Protein AF-A0A4Q5A2J8-F1 (afdb_monomer)

Sequence (188 aa):
MFDGIDPNQLMQSVSEGMDHVSKGLSTLQQALSIAEKVKAMFKKKPVSKDQGGEHGVPAAADGDGADVAGVEPHEHGELAPEERLGQLESLAVQHAQALEEVREATQQLGQAVQMLADAVIRNGQAVIRNGDAVLAVYKAVNTDVEAIAQLGDAVQTDTRALTDHAGRIMALQSAVDRLDDTVRRLEQ

pLDDT: mean 79.13, std 21.13, range [30.94, 98.69]

Secondary structure (DSSP, 8-state):
--TT--HHHHHHHHHHHHHHHHHHHHHHHHHHHHHHHHHHHHT-------------------------------------HHHHHHHHHHHHHHHHHHHHHHHHHHHHHHHHHHHHHHHHHHHHHHHHHHHHHHHHHHHHHHHHHHHHHHHHHHHHHHHHHHHHHHHHHHHHHHHHHHHHHHHHHH--

Radius of gyration: 53.16 Å; Cα contacts (8 Å, |Δi|>4): 16; chains: 1; bounding box: 97×39×173 Å

Structure (mmCIF, N/CA/C/O backbone):
data_AF-A0A4Q5A2J8-F1
#
_entry.id   AF-A0A4Q5A2J8-F1
#
loop_
_atom_site.group_PDB
_atom_site.id
_atom_site.type_symbol
_atom_site.label_atom_id
_atom_site.label_alt_id
_atom_site.label_comp_id
_atom_site.label_asym_id
_atom_site.label_entity_id
_atom_site.label_seq_id
_atom_site.pdbx_PDB_ins_code
_atom_site.Cartn_x
_atom_site.Cartn_y
_atom_site.Cartn_z
_atom_site.occupancy
_atom_site.B_iso_or_equiv
_atom_site.auth_seq_id
_atom_site.auth_comp_id
_atom_site.auth_asym_id
_atom_site.auth_atom_id
_atom_site.pdbx_PDB_model_num
ATOM 1 N N . MET A 1 1 ? 3.240 9.188 13.592 1.00 49.22 1 MET A N 1
ATOM 2 C CA . MET A 1 1 ? 2.553 9.620 14.837 1.00 49.22 1 MET A CA 1
ATOM 3 C C . MET A 1 1 ? 1.759 8.496 15.524 1.00 49.22 1 MET A C 1
ATOM 5 O O . MET A 1 1 ? 1.144 8.774 16.539 1.00 49.22 1 MET A O 1
ATOM 9 N N . PHE A 1 2 ? 1.820 7.240 15.053 1.00 52.06 2 PHE A N 1
ATOM 10 C CA . PHE A 1 2 ? 1.249 6.066 15.742 1.00 52.06 2 PHE A CA 1
ATOM 11 C C . PHE A 1 2 ? 2.272 4.918 15.849 1.00 52.06 2 PHE A C 1
ATOM 13 O O . PHE A 1 2 ? 1.919 3.748 15.758 1.00 52.06 2 PHE A O 1
ATOM 20 N N . ASP A 1 3 ? 3.553 5.254 16.018 1.00 50.00 3 ASP A N 1
ATOM 21 C CA . ASP A 1 3 ? 4.589 4.258 16.293 1.00 50.00 3 ASP A CA 1
ATOM 22 C C . ASP A 1 3 ? 4.534 3.915 17.784 1.00 50.00 3 ASP A C 1
ATOM 24 O O . ASP A 1 3 ? 4.941 4.723 18.618 1.00 50.00 3 ASP A O 1
ATOM 28 N N . GLY A 1 4 ? 3.980 2.749 18.131 1.00 60.50 4 GLY A N 1
ATOM 29 C CA . GLY A 1 4 ? 4.118 2.191 19.482 1.00 60.50 4 GLY A CA 1
ATOM 30 C C . GLY A 1 4 ? 2.890 1.522 20.096 1.00 60.50 4 GLY A C 1
ATOM 31 O O . GLY A 1 4 ? 3.020 0.948 21.172 1.00 60.50 4 GLY A O 1
ATOM 32 N N . ILE A 1 5 ? 1.716 1.551 19.458 1.00 61.59 5 ILE A N 1
ATOM 33 C CA . ILE A 1 5 ? 0.559 0.802 19.973 1.00 61.59 5 ILE A CA 1
ATOM 34 C C . ILE A 1 5 ? 0.614 -0.613 19.399 1.00 61.59 5 ILE A C 1
ATOM 36 O O . ILE A 1 5 ? 0.221 -0.841 18.256 1.00 61.59 5 ILE A O 1
ATOM 40 N N . ASP A 1 6 ? 1.135 -1.551 20.190 1.00 79.19 6 ASP A N 1
ATOM 41 C CA . ASP A 1 6 ? 1.094 -2.978 19.873 1.00 79.19 6 ASP A CA 1
ATOM 42 C C . ASP A 1 6 ? -0.377 -3.450 19.880 1.00 79.19 6 ASP A C 1
ATOM 44 O O . ASP A 1 6 ? -1.048 -3.350 20.916 1.00 79.19 6 ASP A O 1
ATOM 48 N N . PRO A 1 7 ? -0.905 -3.967 18.754 1.00 73.06 7 PRO A N 1
ATOM 49 C CA . PRO A 1 7 ? -2.274 -4.471 18.668 1.00 73.06 7 PRO A CA 1
ATOM 50 C C . PRO A 1 7 ? -2.603 -5.523 19.733 1.00 73.06 7 PRO A C 1
ATOM 52 O O . PRO A 1 7 ? -3.744 -5.598 20.188 1.00 73.06 7 PRO A O 1
ATOM 55 N N . ASN A 1 8 ? -1.612 -6.306 20.166 1.00 75.56 8 ASN A N 1
ATOM 56 C CA . ASN A 1 8 ? -1.798 -7.315 21.204 1.00 75.56 8 ASN A CA 1
ATOM 57 C C . ASN A 1 8 ? -1.983 -6.680 22.585 1.00 75.56 8 ASN A C 1
ATOM 59 O O . ASN A 1 8 ? -2.833 -7.130 23.349 1.00 75.56 8 ASN A O 1
ATOM 63 N N . GLN A 1 9 ? -1.256 -5.600 22.888 1.00 79.31 9 GLN A N 1
ATOM 64 C CA . GLN A 1 9 ? -1.432 -4.859 24.143 1.00 79.31 9 GLN A CA 1
ATOM 65 C C . GLN A 1 9 ? -2.783 -4.143 24.190 1.00 79.31 9 GLN A C 1
ATOM 67 O O . GLN A 1 9 ? -3.427 -4.102 25.237 1.00 79.31 9 GLN A O 1
ATOM 72 N N . LEU A 1 10 ? -3.253 -3.629 23.049 1.00 76.81 10 LEU A N 1
ATOM 73 C CA . LEU A 1 10 ? -4.583 -3.032 22.945 1.00 76.81 10 LEU A CA 1
ATOM 74 C C . LEU A 1 10 ? -5.681 -4.077 23.197 1.00 76.81 10 LEU A C 1
ATOM 76 O O . LEU A 1 10 ? -6.583 -3.843 23.996 1.00 76.81 10 LEU A O 1
ATOM 80 N N . MET A 1 11 ? -5.579 -5.245 22.556 1.00 77.88 11 MET A N 1
ATOM 81 C CA . MET A 1 11 ? -6.507 -6.365 22.755 1.00 77.88 11 MET A CA 1
ATOM 82 C C . MET A 1 11 ? -6.524 -6.839 24.210 1.00 77.88 11 MET A C 1
ATOM 84 O O . MET A 1 11 ? -7.591 -7.092 24.767 1.00 77.88 11 MET A O 1
ATOM 88 N N . GLN A 1 12 ? -5.352 -6.911 24.841 1.00 81.62 12 GLN A N 1
ATOM 89 C CA . GLN A 1 12 ? -5.231 -7.304 26.238 1.00 81.62 12 GLN A CA 1
ATOM 90 C C . GLN A 1 12 ? -5.889 -6.282 27.175 1.00 81.62 12 GLN A C 1
ATOM 92 O O . GLN A 1 12 ? -6.682 -6.663 28.031 1.00 81.62 12 GLN A O 1
ATOM 97 N N . SER A 1 13 ? -5.650 -4.986 26.963 1.00 76.12 13 SER A N 1
ATOM 98 C CA . SER A 1 13 ? -6.264 -3.925 27.768 1.00 76.12 13 SER A CA 1
ATOM 99 C C . SER A 1 13 ? -7.791 -3.883 27.621 1.00 76.12 13 SER A C 1
ATOM 101 O O . SER A 1 13 ? -8.503 -3.699 28.610 1.00 76.12 13 SER A O 1
ATOM 103 N N . VAL A 1 14 ? -8.315 -4.119 26.413 1.00 74.94 14 VAL A N 1
ATOM 104 C CA . VAL A 1 14 ? -9.765 -4.235 26.176 1.00 74.94 14 VAL A CA 1
ATOM 105 C C . VAL A 1 14 ? -10.343 -5.449 26.908 1.00 74.94 14 VAL A C 1
ATOM 107 O O . VAL A 1 14 ? -11.370 -5.320 27.575 1.00 74.94 14 VAL A O 1
ATOM 110 N N . SER A 1 15 ? -9.672 -6.603 26.846 1.00 79.62 15 SER A N 1
ATOM 111 C CA . SER A 1 15 ? -10.098 -7.818 27.552 1.00 79.62 15 SER A CA 1
ATOM 112 C C . SER A 1 15 ? -10.141 -7.613 29.068 1.00 79.62 15 SER A C 1
ATOM 114 O O . SER A 1 15 ? -11.136 -7.946 29.710 1.00 79.62 15 SER A O 1
ATOM 116 N N . GLU A 1 16 ? -9.095 -7.020 29.644 1.00 80.19 16 GLU A N 1
ATOM 117 C CA . GLU A 1 16 ? -9.026 -6.718 31.078 1.00 80.19 16 GLU A CA 1
ATOM 118 C C . GLU A 1 16 ? -10.139 -5.740 31.491 1.00 80.19 16 GLU A C 1
ATOM 120 O O . GLU A 1 16 ? -10.821 -5.948 32.498 1.00 80.19 16 GLU A O 1
ATOM 125 N N . GLY A 1 17 ? -10.399 -4.712 30.676 1.00 75.44 17 GLY A N 1
ATOM 126 C CA . GLY A 1 17 ? -11.507 -3.780 30.883 1.00 75.44 17 GLY A CA 1
ATOM 127 C C . GLY A 1 17 ? -12.878 -4.465 30.895 1.00 75.44 17 GLY A C 1
ATOM 128 O O . GLY A 1 17 ? -13.695 -4.192 31.779 1.00 75.44 17 GLY A O 1
ATOM 129 N N . MET A 1 18 ? -13.128 -5.396 29.970 1.00 77.62 18 MET A N 1
ATOM 130 C CA . MET A 1 18 ? -14.381 -6.162 29.926 1.00 77.62 18 MET A CA 1
ATOM 131 C C . MET A 1 18 ? -14.570 -7.058 31.152 1.00 77.62 18 MET A C 1
ATOM 133 O O . MET A 1 18 ? -15.678 -7.138 31.688 1.00 77.62 18 MET A O 1
ATOM 137 N N . ASP A 1 19 ? -13.501 -7.681 31.644 1.00 79.12 19 ASP A N 1
ATOM 138 C CA . ASP A 1 19 ? -13.553 -8.503 32.854 1.00 79.12 19 ASP A CA 1
ATOM 139 C C . ASP A 1 19 ? -13.928 -7.679 34.090 1.00 79.12 19 ASP A C 1
ATOM 141 O O . ASP A 1 19 ? -14.704 -8.129 34.941 1.00 79.12 19 ASP A O 1
ATOM 145 N N . HIS A 1 20 ? -13.420 -6.450 34.194 1.00 77.25 20 HIS A N 1
ATOM 146 C CA . HIS A 1 20 ? -13.796 -5.527 35.264 1.00 77.25 20 HIS A CA 1
ATOM 147 C C . HIS A 1 20 ? -15.267 -5.106 35.177 1.00 77.25 20 HIS A C 1
ATOM 149 O O . HIS A 1 20 ? -15.956 -5.099 36.201 1.00 77.25 20 HIS A O 1
ATOM 155 N N . VAL A 1 21 ? -15.773 -4.829 33.972 1.00 74.69 21 VAL A N 1
ATOM 156 C CA . VAL A 1 21 ? -17.193 -4.513 33.750 1.00 74.69 21 VAL A CA 1
ATOM 157 C C . VAL A 1 21 ? -18.087 -5.698 34.125 1.00 74.69 21 VAL A C 1
ATOM 159 O O . VAL A 1 21 ? -19.072 -5.517 34.838 1.00 74.69 21 VAL A O 1
ATOM 162 N N . SER A 1 22 ? -17.723 -6.920 33.729 1.00 75.62 22 SER A N 1
ATOM 163 C CA . SER A 1 22 ? -18.450 -8.150 34.078 1.00 75.62 22 SER A CA 1
ATOM 164 C C . SER A 1 22 ? -18.535 -8.363 35.596 1.00 75.62 22 SER A C 1
ATOM 166 O O . SER A 1 22 ? -19.618 -8.590 36.145 1.00 75.62 22 SER A O 1
ATOM 168 N N . LYS A 1 23 ? -17.412 -8.199 36.308 1.00 82.00 23 LYS A N 1
ATOM 169 C CA . LYS A 1 23 ? -17.365 -8.286 37.778 1.00 82.00 23 LYS A CA 1
ATOM 170 C C . LYS A 1 23 ? -18.227 -7.208 38.441 1.00 82.00 23 LYS A C 1
ATOM 172 O O . LYS A 1 23 ? -18.965 -7.506 39.385 1.00 82.00 23 LYS A O 1
ATOM 177 N N . GLY A 1 24 ? -18.175 -5.976 37.932 1.00 76.38 24 GLY A N 1
ATOM 178 C CA . GLY A 1 24 ? -19.026 -4.873 38.384 1.00 76.38 24 GLY A CA 1
ATOM 179 C C . GLY A 1 24 ? -20.512 -5.191 38.219 1.00 76.38 24 GLY A C 1
ATOM 180 O O . GLY A 1 24 ? -21.284 -5.066 39.169 1.00 76.38 24 GLY A O 1
ATOM 181 N N . LEU A 1 25 ? -20.897 -5.714 37.053 1.00 77.00 25 LEU A N 1
ATOM 182 C CA . LEU A 1 25 ? -22.269 -6.117 36.753 1.00 77.00 25 LEU A CA 1
ATOM 183 C C . LEU A 1 25 ? -22.763 -7.228 37.692 1.00 77.00 25 LEU A C 1
ATOM 185 O O . LEU A 1 25 ? -23.864 -7.136 38.229 1.00 77.00 25 LEU A O 1
ATOM 189 N N 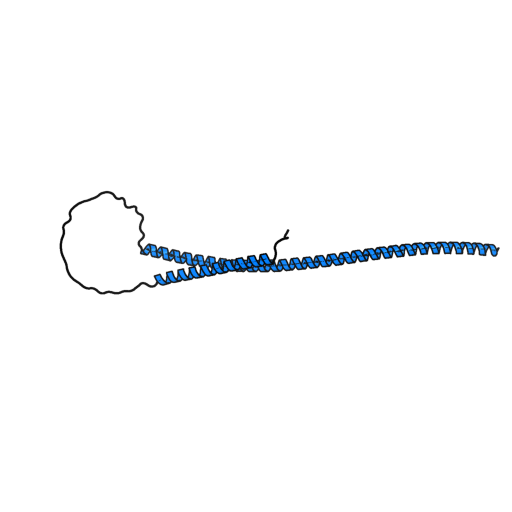. SER A 1 26 ? -21.933 -8.242 37.948 1.00 77.81 26 SER A N 1
ATOM 190 C CA . SER A 1 26 ? -22.249 -9.321 38.893 1.00 77.81 26 SER A CA 1
ATOM 191 C C . SER A 1 26 ? -22.450 -8.800 40.320 1.00 77.81 26 SER A C 1
ATOM 193 O O . SER A 1 26 ? -23.299 -9.312 41.052 1.00 77.81 26 SER A O 1
ATOM 195 N N . THR A 1 27 ? -21.678 -7.792 40.726 1.00 78.69 27 THR A N 1
ATOM 196 C CA . THR A 1 27 ? -21.773 -7.183 42.063 1.00 78.69 27 THR A CA 1
ATOM 197 C C . THR A 1 27 ? -23.071 -6.387 42.203 1.00 78.69 27 THR A C 1
ATOM 199 O O . THR A 1 27 ? -23.785 -6.538 43.194 1.00 78.69 27 THR A O 1
ATOM 202 N N . LEU A 1 28 ? -23.434 -5.611 41.177 1.00 71.75 28 LEU A N 1
ATOM 203 C CA . LEU A 1 28 ? -24.719 -4.906 41.107 1.00 71.75 28 LEU A CA 1
ATOM 204 C C . LEU A 1 28 ? -25.900 -5.882 41.172 1.00 71.75 28 LEU A C 1
ATOM 206 O O . LEU A 1 28 ? -26.866 -5.647 41.893 1.00 71.75 28 LEU A O 1
ATOM 210 N N . GLN A 1 29 ? -25.795 -7.023 40.491 1.00 77.81 29 GLN A N 1
ATOM 211 C CA . GLN A 1 29 ? -26.835 -8.050 40.477 1.00 77.81 29 GLN 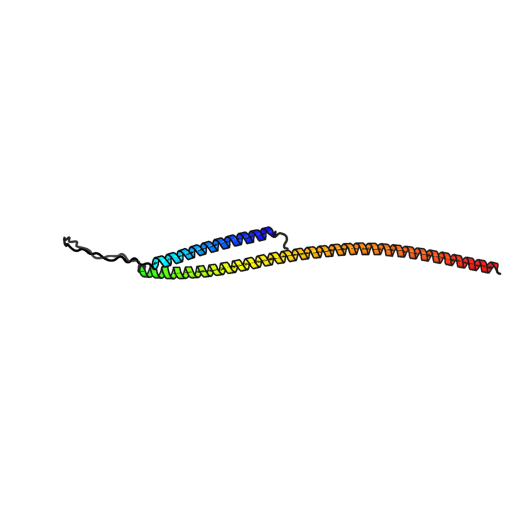A CA 1
ATOM 212 C C . GLN A 1 29 ? -27.024 -8.713 41.855 1.00 77.81 29 GLN A C 1
ATOM 214 O O . GLN A 1 29 ? -28.153 -8.981 42.271 1.00 77.81 29 GLN A O 1
ATOM 219 N N . GLN A 1 30 ? -25.936 -8.923 42.607 1.00 79.25 30 GLN A N 1
ATOM 220 C CA . GLN A 1 30 ? -26.014 -9.359 44.005 1.00 79.25 30 GLN A CA 1
ATOM 221 C C . GLN A 1 30 ? -26.661 -8.300 44.904 1.00 79.25 30 GLN A C 1
ATOM 223 O O . GLN A 1 30 ? -27.521 -8.645 45.716 1.00 79.25 30 GLN A O 1
ATOM 228 N N . ALA A 1 31 ? -26.291 -7.026 44.750 1.00 70.75 31 ALA A N 1
ATOM 229 C CA . ALA A 1 31 ? -26.872 -5.928 45.522 1.00 70.75 31 ALA A CA 1
ATOM 230 C C . ALA A 1 31 ? -28.389 -5.813 45.291 1.00 70.75 31 ALA A C 1
ATOM 232 O O . ALA A 1 31 ? -29.149 -5.680 46.252 1.00 70.75 31 ALA A O 1
ATOM 233 N N . LEU A 1 32 ? -28.839 -5.966 44.042 1.00 72.81 32 LEU A N 1
ATOM 234 C CA . LEU A 1 32 ? -30.258 -5.974 43.685 1.00 72.81 32 LEU A CA 1
ATOM 235 C C . LEU A 1 32 ? -31.001 -7.145 44.348 1.00 72.81 32 LEU A C 1
ATOM 237 O O . LEU A 1 32 ? -32.049 -6.957 44.960 1.00 72.81 32 LEU A O 1
ATOM 241 N N . SER A 1 33 ? -30.415 -8.347 44.316 1.00 77.12 33 SER A N 1
ATOM 242 C CA . SER A 1 33 ? -30.990 -9.531 44.971 1.00 77.12 33 SER A CA 1
ATOM 243 C C . SER A 1 33 ? -31.123 -9.356 46.489 1.00 77.12 33 SER A C 1
ATOM 245 O O . SER A 1 33 ? -32.106 -9.800 47.090 1.00 77.12 33 SER A O 1
ATOM 247 N N . ILE A 1 34 ? -30.155 -8.693 47.128 1.00 76.88 34 ILE A N 1
ATOM 248 C CA . ILE A 1 34 ? -30.226 -8.356 48.554 1.00 76.88 34 ILE A CA 1
ATOM 249 C C . ILE A 1 34 ? -31.355 -7.349 48.799 1.00 76.88 34 ILE A C 1
ATOM 251 O O . ILE A 1 34 ? -32.169 -7.576 49.694 1.00 76.88 34 ILE A O 1
ATOM 255 N N . ALA A 1 35 ? -31.459 -6.292 47.990 1.00 68.12 35 ALA A N 1
ATOM 256 C CA . ALA A 1 35 ? -32.526 -5.296 48.103 1.00 68.12 35 ALA A CA 1
ATOM 257 C C . ALA A 1 35 ? -33.926 -5.927 47.960 1.00 68.12 35 ALA A C 1
ATOM 259 O O . ALA A 1 35 ? -34.827 -5.638 48.751 1.00 68.12 35 ALA A O 1
ATOM 260 N N . GLU A 1 36 ? -34.104 -6.861 47.024 1.00 76.19 36 GLU A N 1
ATOM 261 C CA . GLU A 1 36 ? -35.354 -7.611 46.857 1.00 76.19 36 GLU A CA 1
ATOM 262 C C . GLU A 1 36 ? -35.666 -8.527 48.046 1.00 76.19 36 GLU A C 1
ATOM 264 O O . GLU A 1 36 ? -36.813 -8.586 48.498 1.00 76.19 36 GLU A O 1
ATOM 269 N N . LYS A 1 37 ? -34.662 -9.219 48.601 1.00 78.19 37 LYS A N 1
ATOM 270 C CA . LYS A 1 37 ? -34.833 -10.049 49.807 1.00 78.19 37 LYS A CA 1
ATOM 271 C C . LYS A 1 37 ? -35.222 -9.216 51.021 1.00 78.19 37 LYS A C 1
ATOM 273 O O . LYS A 1 37 ? -36.106 -9.624 51.770 1.00 78.19 37 LYS A O 1
ATOM 278 N N . VAL A 1 38 ? -34.595 -8.057 51.203 1.00 73.62 38 VAL A N 1
ATOM 279 C CA . VAL A 1 38 ? -34.938 -7.099 52.261 1.00 73.62 38 VAL A CA 1
ATOM 280 C C . VAL A 1 38 ? -36.398 -6.668 52.102 1.00 73.62 38 VAL A C 1
ATOM 282 O O . VAL A 1 38 ? -37.192 -6.854 53.022 1.00 73.62 38 VAL A O 1
ATOM 285 N N . LYS A 1 39 ? -36.802 -6.244 50.900 1.00 72.75 39 LYS A N 1
ATOM 286 C CA . LYS A 1 39 ? -38.198 -5.908 50.569 1.00 72.75 39 LYS A CA 1
ATOM 287 C C . LYS A 1 39 ? -39.178 -7.060 50.847 1.00 72.75 39 LYS A C 1
ATOM 289 O O . LYS A 1 39 ? -40.291 -6.830 51.317 1.00 72.75 39 LYS A O 1
ATOM 294 N N . ALA A 1 40 ? -38.785 -8.306 50.581 1.00 74.00 40 ALA A N 1
ATOM 295 C CA . ALA A 1 40 ? -39.615 -9.485 50.829 1.00 74.00 40 ALA A CA 1
ATOM 296 C C . ALA A 1 40 ? -39.746 -9.840 52.322 1.00 74.00 40 ALA A C 1
ATOM 298 O O . ALA A 1 40 ? -40.819 -10.273 52.749 1.00 74.00 40 ALA A O 1
ATOM 299 N N . MET A 1 41 ? -38.694 -9.644 53.124 1.00 66.88 41 MET A N 1
ATOM 300 C CA . MET A 1 41 ? -38.725 -9.889 54.572 1.00 66.88 41 MET A CA 1
ATOM 301 C C . MET A 1 41 ? -39.673 -8.930 55.296 1.00 66.88 41 MET A C 1
ATOM 303 O O . MET A 1 41 ? -40.413 -9.360 56.177 1.00 66.88 41 MET A O 1
ATOM 307 N N . PHE A 1 42 ? -39.744 -7.669 54.869 1.00 61.00 42 PHE A N 1
ATOM 308 C CA . PHE A 1 42 ? -40.640 -6.680 55.477 1.00 61.00 42 PHE A CA 1
ATOM 309 C C . PHE A 1 42 ? -42.115 -6.826 55.071 1.00 61.00 42 PHE A C 1
ATOM 311 O O . PHE A 1 42 ? -42.998 -6.378 55.798 1.00 61.00 42 PHE A O 1
ATOM 318 N N . LYS A 1 43 ? -42.425 -7.550 53.985 1.00 64.38 43 LYS A N 1
ATOM 319 C CA . LYS A 1 43 ? -43.811 -7.928 53.643 1.00 64.38 43 LYS A CA 1
ATOM 320 C C . LYS A 1 43 ? -44.393 -9.039 54.529 1.00 64.38 43 LYS A C 1
ATOM 322 O O . LYS A 1 43 ? -45.598 -9.283 54.477 1.00 64.38 43 LYS A O 1
ATOM 327 N N . LYS A 1 44 ? -43.579 -9.729 55.336 1.00 52.25 44 LYS A N 1
ATOM 328 C CA . LYS A 1 44 ? -43.994 -10.873 56.164 1.00 52.25 44 LYS A CA 1
ATOM 329 C C . LYS A 1 44 ? -44.106 -10.455 57.641 1.00 52.25 44 LYS A C 1
ATOM 331 O O . LYS A 1 44 ? -43.183 -10.638 58.423 1.00 52.25 44 LYS A O 1
ATOM 336 N N . LYS A 1 45 ? -45.249 -9.885 58.041 1.00 42.56 45 LYS A N 1
ATOM 337 C CA . LYS A 1 45 ? -45.569 -9.587 59.456 1.00 42.56 45 LYS A CA 1
ATOM 338 C C . LYS A 1 45 ? -45.746 -10.907 60.246 1.00 42.56 45 LYS A C 1
ATOM 340 O O . LYS A 1 45 ? -46.445 -11.787 59.737 1.00 42.56 45 LYS A O 1
ATOM 345 N N . PRO A 1 46 ? -45.184 -11.088 61.460 1.00 45.38 46 PRO A N 1
ATOM 346 C CA . PRO A 1 46 ? -45.500 -12.244 62.294 1.00 45.38 46 PRO A CA 1
ATOM 347 C C . PRO A 1 46 ? -46.883 -12.055 62.930 1.00 45.38 46 PRO A C 1
ATOM 349 O O . PRO A 1 46 ? -47.134 -11.083 63.638 1.00 45.38 46 PRO A O 1
ATOM 352 N N . VAL A 1 47 ? -47.794 -12.992 62.670 1.00 45.19 47 VAL A N 1
ATOM 353 C CA . VAL A 1 47 ? -49.021 -13.166 63.454 1.00 45.19 47 VAL A CA 1
ATOM 354 C C . VAL A 1 47 ? -48.700 -14.173 64.553 1.00 45.19 47 VAL A C 1
ATOM 356 O O . VAL A 1 47 ? -48.512 -15.352 64.263 1.00 45.19 47 VAL A O 1
ATOM 359 N N . SER A 1 48 ? -48.664 -13.734 65.807 1.00 43.09 48 SER A N 1
ATOM 360 C CA . SER A 1 48 ? -48.770 -14.626 66.965 1.00 43.09 48 SER A CA 1
ATOM 361 C C . SER A 1 48 ? -49.853 -14.099 67.900 1.00 43.09 48 SER A C 1
ATOM 363 O O . SER A 1 48 ? -49.778 -12.978 68.397 1.00 43.09 48 SER A O 1
ATOM 365 N N . LYS A 1 49 ? -50.890 -14.923 68.053 1.00 39.09 49 LYS A N 1
ATOM 366 C CA . LYS A 1 49 ? -52.121 -14.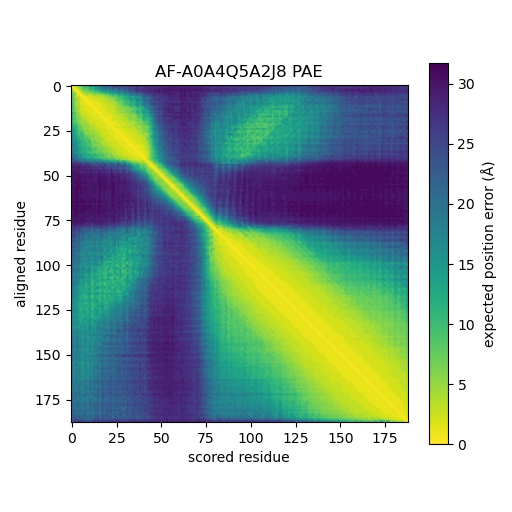719 68.814 1.00 39.09 49 LYS A CA 1
ATOM 367 C C . LYS A 1 49 ? -51.938 -15.315 70.222 1.00 39.09 49 LYS A C 1
ATOM 369 O O . LYS A 1 49 ? -51.582 -16.482 70.315 1.00 39.09 49 LYS A O 1
ATOM 374 N N . ASP A 1 50 ? -52.196 -14.496 71.240 1.00 41.84 50 ASP A N 1
ATOM 375 C CA . ASP A 1 50 ? -53.079 -14.742 72.398 1.00 41.84 50 ASP A CA 1
ATOM 376 C C . ASP A 1 50 ? -52.860 -15.959 73.333 1.00 41.84 50 ASP A C 1
ATOM 378 O O . ASP A 1 50 ? -52.983 -17.106 72.907 1.00 41.84 50 ASP A O 1
ATOM 382 N N . GLN A 1 51 ? -52.669 -15.689 74.637 1.00 35.34 51 GLN A N 1
ATOM 383 C CA . GLN A 1 51 ? -53.300 -16.423 75.753 1.00 35.34 51 GLN A CA 1
ATOM 384 C C . GLN A 1 51 ? -53.103 -15.690 77.097 1.00 35.34 51 GLN A C 1
ATOM 386 O O . GLN A 1 51 ? -51.982 -15.360 77.479 1.00 35.34 51 GLN A O 1
ATOM 391 N N . GLY A 1 52 ? -54.217 -15.428 77.791 1.00 34.91 52 GLY A N 1
ATOM 392 C CA . GLY A 1 52 ? -54.288 -14.731 79.078 1.00 34.91 52 GLY A CA 1
ATOM 393 C C . GLY A 1 52 ? -54.182 -15.620 80.325 1.00 34.91 52 GLY A C 1
ATOM 394 O O . GLY A 1 52 ? -54.114 -16.843 80.241 1.00 34.91 52 GLY A O 1
ATOM 395 N N . GLY A 1 53 ? -54.213 -14.970 81.492 1.00 31.16 53 GLY A N 1
ATOM 396 C CA . GLY A 1 53 ? -54.329 -15.593 82.813 1.00 31.16 53 GLY A CA 1
ATOM 397 C C . GLY A 1 53 ? -54.271 -14.547 83.933 1.00 31.16 53 GLY A C 1
ATOM 398 O O . GLY A 1 53 ? -53.338 -13.754 83.991 1.00 31.16 53 GLY A O 1
ATOM 399 N N . GLU A 1 54 ? -55.306 -14.525 84.770 1.00 35.09 54 GLU A N 1
ATOM 400 C CA . GLU A 1 54 ? -55.631 -13.525 85.797 1.00 35.09 54 GLU A CA 1
ATOM 401 C C . GLU A 1 54 ? -54.870 -13.658 87.140 1.00 35.09 54 GLU A C 1
ATOM 403 O O . GLU A 1 54 ? -54.319 -14.707 87.463 1.00 35.09 54 GLU A O 1
ATOM 408 N N . HIS A 1 55 ? -55.026 -12.593 87.948 1.00 34.44 55 HIS A N 1
ATOM 409 C CA . HIS A 1 55 ? -55.097 -12.493 89.423 1.00 34.44 55 HIS A CA 1
ATOM 410 C C . HIS A 1 55 ? -53.887 -12.037 90.269 1.00 34.44 55 HIS A C 1
ATOM 412 O O . HIS A 1 55 ? -52.881 -12.724 90.390 1.00 34.44 55 HIS A O 1
ATOM 418 N N . GLY A 1 56 ? -54.125 -10.946 91.029 1.00 30.94 56 GLY A N 1
ATOM 419 C CA . GLY A 1 56 ? -53.651 -10.769 92.416 1.00 30.94 56 GLY A CA 1
ATOM 420 C C . GLY A 1 56 ? -52.968 -9.431 92.756 1.00 30.94 56 GLY A C 1
ATOM 421 O O . GLY A 1 56 ? -51.771 -9.291 92.556 1.00 30.94 56 GLY A O 1
ATOM 422 N N . VAL A 1 57 ? -53.703 -8.470 93.333 1.00 39.03 57 VAL A N 1
ATOM 423 C CA . VAL A 1 57 ? -53.196 -7.258 94.046 1.00 39.03 57 VAL A CA 1
ATOM 424 C C . VAL A 1 57 ? -53.013 -7.570 95.555 1.00 39.03 57 VAL A C 1
ATOM 426 O O . VAL A 1 57 ? -53.507 -8.624 95.966 1.00 39.03 57 VAL A O 1
ATOM 429 N N . PRO A 1 58 ? -52.540 -6.667 96.459 1.00 62.03 58 PRO A N 1
ATOM 430 C CA . PRO A 1 58 ? -51.635 -5.492 96.376 1.00 62.03 58 PRO A CA 1
ATOM 431 C C . PRO A 1 58 ? -50.563 -5.456 97.516 1.00 62.03 58 PRO A C 1
ATOM 433 O O . PRO A 1 58 ? -50.679 -6.187 98.495 1.00 62.03 58 PRO A O 1
ATOM 436 N N . ALA A 1 59 ? -49.584 -4.534 97.485 1.00 33.12 59 ALA A N 1
ATOM 437 C CA . ALA A 1 59 ? -48.949 -3.992 98.706 1.00 33.12 59 ALA A CA 1
ATOM 438 C C . ALA A 1 59 ? -48.223 -2.655 98.448 1.00 33.12 59 ALA A C 1
ATOM 440 O O . ALA A 1 59 ? -47.615 -2.458 97.402 1.00 33.12 59 ALA A O 1
ATOM 441 N N . ALA A 1 60 ? -48.343 -1.753 99.421 1.00 36.62 60 ALA A N 1
ATOM 442 C CA . ALA A 1 60 ? -48.022 -0.328 99.402 1.00 36.62 60 ALA A CA 1
ATOM 443 C C . ALA A 1 60 ? -46.524 0.022 99.490 1.00 36.62 60 ALA A C 1
ATOM 445 O O . ALA A 1 60 ? -45.745 -0.765 100.021 1.00 36.62 60 ALA A O 1
ATOM 446 N N . ALA A 1 61 ? -46.169 1.252 99.097 1.00 36.50 61 ALA A N 1
ATOM 447 C CA . ALA A 1 61 ? -45.215 2.094 99.828 1.00 36.50 61 ALA A CA 1
ATOM 448 C C . ALA A 1 61 ? -45.274 3.552 99.336 1.00 36.50 61 ALA A C 1
ATOM 450 O O . ALA A 1 61 ? -45.165 3.823 98.142 1.00 36.50 61 ALA A O 1
ATOM 451 N N . ASP A 1 62 ? -45.454 4.450 100.302 1.00 38.56 62 ASP A N 1
ATOM 452 C CA . ASP A 1 62 ? -45.333 5.904 100.233 1.00 38.56 62 ASP A CA 1
ATOM 453 C C . ASP A 1 62 ? -43.988 6.385 99.663 1.00 38.56 62 ASP A C 1
ATOM 455 O O . ASP A 1 62 ? -42.957 5.731 99.828 1.00 38.56 62 ASP A O 1
ATOM 459 N N . GLY A 1 63 ? -43.984 7.580 99.067 1.00 37.31 63 GLY A N 1
ATOM 460 C CA . GLY A 1 63 ? -42.762 8.227 98.592 1.00 37.31 63 GLY A CA 1
ATOM 461 C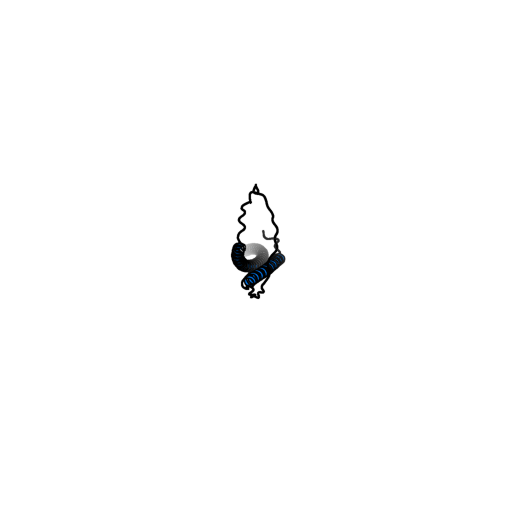 C . GLY A 1 63 ? -42.993 9.644 98.084 1.00 37.31 63 GLY A C 1
ATOM 462 O O . GLY A 1 63 ? -43.123 9.869 96.888 1.00 37.31 63 GLY A O 1
ATOM 463 N N . ASP A 1 64 ? -43.072 10.556 99.042 1.00 36.84 64 ASP A N 1
ATOM 464 C CA . ASP A 1 64 ? -43.155 12.012 98.960 1.00 36.84 64 ASP A CA 1
ATOM 465 C C . ASP A 1 64 ? -41.984 12.680 98.199 1.00 36.84 64 ASP A C 1
ATOM 467 O O . ASP A 1 64 ? -40.852 12.199 98.238 1.00 36.84 64 ASP A O 1
ATOM 471 N N . GLY A 1 65 ? -42.255 13.849 97.605 1.00 37.69 65 GLY A N 1
ATOM 472 C CA . GLY A 1 65 ? -41.267 14.921 97.445 1.00 37.69 65 GLY A CA 1
ATOM 473 C C . GLY A 1 65 ? -40.482 15.031 96.130 1.00 37.69 65 GLY A C 1
ATOM 474 O O . GLY A 1 65 ? -39.474 14.363 95.931 1.00 37.69 65 GLY A O 1
ATOM 475 N N . ALA A 1 66 ? -40.857 16.039 95.337 1.00 38.56 66 ALA A N 1
ATOM 476 C CA . ALA A 1 66 ? -40.010 17.181 94.952 1.00 38.56 66 ALA A CA 1
ATOM 477 C C . ALA A 1 66 ? -40.062 17.541 93.459 1.00 38.56 66 ALA A C 1
ATOM 479 O O . ALA A 1 66 ? -39.605 16.830 92.567 1.00 38.56 66 ALA A O 1
ATOM 480 N N . ASP A 1 67 ? -40.603 18.734 93.266 1.00 40.47 67 ASP A N 1
ATOM 481 C CA . ASP A 1 67 ? -40.735 19.507 92.049 1.00 40.47 67 ASP A CA 1
ATOM 482 C C . ASP A 1 67 ? -39.395 20.131 91.596 1.00 40.47 67 ASP A C 1
ATOM 484 O O . ASP A 1 67 ? -38.626 20.637 92.411 1.00 40.47 67 ASP A O 1
ATOM 488 N N . VAL A 1 68 ? -39.209 20.126 90.266 1.00 47.53 68 VAL A N 1
ATOM 489 C CA . VAL A 1 68 ? -38.450 21.033 89.369 1.00 47.53 68 VAL A CA 1
ATOM 490 C C . VAL A 1 68 ? -37.009 21.464 89.696 1.00 47.53 68 VAL A C 1
ATOM 492 O O . VAL A 1 68 ? -36.757 22.232 90.617 1.00 47.53 68 VAL A O 1
ATOM 495 N N . ALA A 1 69 ? -36.088 21.198 88.756 1.00 40.62 69 ALA A N 1
ATOM 496 C CA . ALA A 1 69 ? -35.672 22.219 87.775 1.00 40.62 69 ALA A CA 1
ATOM 497 C C . ALA A 1 69 ? -34.571 21.723 86.810 1.00 40.62 69 ALA A C 1
ATOM 499 O O . ALA A 1 69 ? -33.498 21.306 87.231 1.00 40.62 69 ALA A O 1
ATOM 500 N N . GLY A 1 70 ? -34.815 21.908 85.507 1.00 46.81 70 GLY A N 1
ATOM 501 C CA . GLY A 1 70 ? -33.774 22.335 84.565 1.00 46.81 70 GLY A CA 1
ATOM 502 C C . GLY A 1 70 ? -32.913 21.259 83.906 1.00 46.81 70 GLY A C 1
ATOM 503 O O . GLY A 1 70 ? -31.704 21.240 84.103 1.00 46.81 70 GLY A O 1
ATOM 504 N N . VAL A 1 71 ? -33.500 20.457 83.018 1.00 40.34 71 VAL A N 1
ATOM 505 C CA . VAL A 1 71 ? -32.756 19.922 81.868 1.00 40.34 71 VAL A CA 1
ATOM 506 C C . VAL A 1 71 ? -33.573 20.268 80.635 1.00 40.34 71 VAL A C 1
ATOM 508 O O . VAL A 1 71 ? -34.654 19.719 80.439 1.00 40.34 71 VAL A O 1
ATOM 511 N N . GLU A 1 72 ? -33.097 21.237 79.854 1.00 52.69 72 GLU A N 1
ATOM 512 C CA . GLU A 1 72 ? -33.640 21.498 78.524 1.00 52.69 72 GLU A CA 1
ATOM 513 C C . GLU A 1 72 ? -33.516 20.214 77.693 1.00 52.69 72 GLU A C 1
ATOM 515 O O . GLU A 1 72 ? -32.399 19.718 77.505 1.00 52.69 72 GLU A O 1
ATOM 520 N N . PRO A 1 73 ? -34.623 19.631 77.207 1.00 43.66 73 PRO A N 1
ATOM 521 C CA . PRO A 1 73 ? -34.526 18.536 76.272 1.00 43.66 73 PRO A CA 1
ATOM 522 C C . PRO A 1 73 ? -34.195 19.140 74.910 1.00 43.66 73 PRO A C 1
ATOM 524 O O . PRO A 1 73 ? -34.958 19.926 74.352 1.00 43.66 73 PRO A O 1
ATOM 527 N N . HIS A 1 74 ? -33.037 18.765 74.375 1.00 40.47 74 HIS A N 1
ATOM 528 C CA . HIS A 1 74 ? -32.748 18.915 72.959 1.00 40.47 74 HIS A CA 1
ATOM 529 C C . HIS A 1 74 ? -33.891 18.265 72.165 1.00 40.47 74 HIS A C 1
ATOM 531 O O . HIS A 1 74 ? -33.982 17.040 72.096 1.00 40.47 74 HIS A O 1
ATOM 537 N N . GLU A 1 75 ? -34.767 19.084 71.579 1.00 42.66 75 GLU A N 1
ATOM 538 C CA . GLU A 1 75 ? -35.761 18.668 70.590 1.00 42.66 75 GLU A CA 1
ATOM 539 C C . GLU A 1 75 ? -35.044 18.238 69.302 1.00 42.66 75 GLU A C 1
ATOM 541 O O . GLU A 1 75 ? -35.033 18.923 68.281 1.00 42.66 75 GLU A O 1
ATOM 546 N N . HIS A 1 76 ? -34.422 17.066 69.335 1.00 45.78 76 HIS A N 1
ATOM 547 C CA . HIS A 1 76 ? -34.305 16.250 68.144 1.00 45.78 76 HIS A CA 1
ATOM 548 C C . HIS A 1 76 ? -35.548 15.374 68.118 1.00 45.78 76 HIS A C 1
ATOM 550 O O . HIS A 1 76 ? -35.626 14.388 68.841 1.00 45.78 76 HIS A O 1
ATOM 556 N N . GLY A 1 77 ? -36.539 15.787 67.323 1.00 47.41 77 GLY A N 1
ATOM 557 C CA . GLY A 1 77 ? -37.745 15.010 67.061 1.00 47.41 77 GLY A CA 1
ATOM 558 C C . GLY A 1 77 ? -37.369 13.608 66.592 1.00 47.41 77 GLY A C 1
ATOM 559 O O . GLY A 1 77 ? -37.000 13.394 65.437 1.00 47.41 77 GLY A O 1
ATOM 560 N N . GLU A 1 78 ? -37.417 12.662 67.520 1.00 48.78 78 GLU A N 1
ATOM 561 C CA . GLU A 1 78 ? -37.193 11.250 67.284 1.00 48.78 78 GLU A CA 1
ATOM 562 C C . GLU A 1 78 ? -38.435 10.736 66.548 1.00 48.78 78 GLU A C 1
ATOM 564 O O . GLU A 1 78 ? -39.458 10.428 67.156 1.00 48.78 78 GLU A O 1
ATOM 569 N N . LEU A 1 79 ? -38.382 10.763 65.209 1.00 59.22 79 LEU A N 1
ATOM 570 C CA . LEU A 1 79 ? -39.430 10.223 64.337 1.00 59.22 79 LEU A CA 1
ATOM 571 C C . LEU A 1 79 ? -39.858 8.850 64.856 1.00 59.22 79 LEU A C 1
ATOM 573 O O . LEU A 1 79 ? -39.001 8.003 65.150 1.00 59.22 79 LEU A O 1
ATOM 577 N N . ALA A 1 80 ? -41.171 8.624 64.937 1.00 72.00 80 ALA A N 1
ATOM 578 C CA . ALA A 1 80 ? -41.703 7.362 65.419 1.00 72.00 80 ALA A CA 1
ATOM 579 C C . ALA A 1 80 ? -41.077 6.203 64.610 1.00 72.00 80 ALA A C 1
ATOM 581 O O . ALA A 1 80 ? -40.873 6.338 63.397 1.00 72.00 80 ALA A O 1
ATOM 582 N N . PRO A 1 81 ? -40.761 5.053 65.234 1.00 71.81 81 PRO A N 1
ATOM 583 C CA . PRO A 1 81 ? -40.088 3.938 64.562 1.00 71.81 81 PRO A CA 1
ATOM 584 C C . PRO A 1 81 ? -40.747 3.510 63.240 1.00 71.81 81 PRO A C 1
ATOM 586 O O . PRO A 1 81 ? -40.058 3.076 62.318 1.00 71.81 81 PRO A O 1
ATOM 589 N N . GLU A 1 82 ? -42.067 3.678 63.127 1.00 71.81 82 GLU A N 1
ATOM 590 C CA . GLU A 1 82 ? -42.841 3.381 61.918 1.00 71.81 82 GLU A CA 1
ATOM 591 C C . GLU A 1 82 ? -42.592 4.375 60.767 1.00 71.81 82 GLU A C 1
ATOM 593 O O . GLU A 1 82 ? -42.487 3.963 59.612 1.00 71.81 82 GLU A O 1
ATOM 598 N N . GLU A 1 83 ? -42.404 5.664 61.058 1.00 79.44 83 GLU A N 1
ATOM 599 C CA . GLU A 1 83 ? -42.086 6.687 60.050 1.00 79.44 83 GLU A CA 1
ATOM 600 C C . GLU A 1 83 ? -40.657 6.523 59.524 1.00 79.44 83 GLU A C 1
ATOM 602 O O . GLU A 1 83 ? -40.408 6.639 58.322 1.00 79.44 83 GLU A O 1
ATOM 607 N N . ARG A 1 84 ? -39.717 6.158 60.407 1.00 78.44 84 ARG A N 1
ATOM 608 C CA . ARG A 1 84 ? -38.341 5.808 60.021 1.00 78.44 84 ARG A CA 1
ATOM 609 C C . ARG A 1 84 ? -38.300 4.590 59.101 1.00 78.44 84 ARG A C 1
ATOM 611 O O . ARG A 1 84 ? -37.527 4.578 58.144 1.00 78.44 84 ARG A O 1
ATOM 618 N N . LEU A 1 85 ? -39.126 3.579 59.375 1.00 78.56 85 LEU A N 1
ATOM 619 C CA . LEU A 1 85 ? -39.255 2.389 58.530 1.00 78.56 85 LEU A CA 1
ATOM 620 C C . LEU A 1 85 ? -39.811 2.734 57.143 1.00 78.56 85 LEU A C 1
ATOM 622 O O . LEU A 1 85 ? -39.249 2.285 56.146 1.00 78.56 85 LEU A O 1
ATOM 626 N N . GLY A 1 86 ? -40.843 3.579 57.062 1.00 84.25 86 GLY A N 1
ATOM 627 C CA . GLY A 1 86 ? -41.393 4.039 55.781 1.00 84.25 86 GLY A CA 1
ATOM 628 C C . GLY A 1 86 ? -40.387 4.838 54.941 1.00 84.25 86 GLY A C 1
ATOM 629 O O . GLY A 1 86 ? -40.279 4.629 53.731 1.00 84.25 86 GLY A O 1
ATOM 630 N N . GLN A 1 87 ? -39.589 5.704 55.574 1.00 87.00 87 GLN A N 1
ATOM 631 C CA . GLN A 1 87 ? -38.513 6.444 54.900 1.00 87.00 87 GLN A CA 1
ATOM 632 C C . GLN A 1 87 ? -37.403 5.515 54.388 1.00 87.00 87 GLN A C 1
ATOM 634 O O . GLN A 1 87 ? -36.950 5.667 53.253 1.00 87.00 87 GLN A O 1
ATOM 639 N N . LEU A 1 88 ? -36.996 4.526 55.191 1.00 84.38 88 LEU A N 1
ATOM 640 C CA . LEU A 1 88 ? -36.024 3.501 54.797 1.00 84.38 88 LEU A CA 1
ATOM 641 C C . LEU A 1 88 ? -36.517 2.664 53.610 1.00 84.38 88 LEU A C 1
ATOM 643 O O . LEU A 1 88 ? -35.730 2.364 52.713 1.00 84.38 88 LEU A O 1
ATOM 647 N N . GLU A 1 89 ? -37.803 2.314 53.569 1.00 85.62 89 GLU A N 1
ATOM 648 C CA . GLU A 1 89 ? -38.391 1.570 52.452 1.00 85.62 89 GLU A CA 1
ATOM 649 C C . GLU A 1 89 ? -38.410 2.401 51.163 1.00 85.62 89 GLU A C 1
ATOM 651 O O . GLU A 1 89 ? -37.967 1.923 50.116 1.00 85.62 89 GLU A O 1
ATOM 656 N N . SER A 1 90 ? -38.849 3.660 51.240 1.00 88.56 90 SER A N 1
ATOM 657 C CA . SER A 1 90 ? -38.829 4.579 50.096 1.00 88.56 90 SER A CA 1
ATOM 658 C C . SER A 1 90 ? -37.411 4.768 49.553 1.00 88.56 90 SER A C 1
ATOM 660 O O . SER A 1 90 ? -37.195 4.696 48.342 1.00 88.56 90 SER A O 1
ATOM 662 N N . LEU A 1 91 ? -36.434 4.960 50.442 1.00 91.69 91 LEU A N 1
ATOM 663 C CA . LEU A 1 91 ? -35.033 5.125 50.065 1.00 91.69 91 LEU A CA 1
ATOM 664 C C . LEU A 1 91 ? -34.466 3.852 49.419 1.00 91.69 91 LEU A C 1
ATOM 666 O O . LEU A 1 91 ? -33.771 3.927 48.408 1.00 91.69 91 LEU A O 1
ATOM 670 N N . ALA A 1 92 ? -34.797 2.673 49.950 1.00 86.19 92 ALA A N 1
ATOM 671 C CA . ALA A 1 92 ? -34.368 1.398 49.379 1.00 86.19 92 ALA A CA 1
ATOM 672 C C . ALA A 1 92 ? -34.943 1.166 47.972 1.00 86.19 92 ALA A C 1
ATOM 674 O O . ALA A 1 92 ? -34.235 0.671 47.095 1.00 86.19 92 ALA A O 1
ATOM 675 N N . VAL A 1 93 ? -36.203 1.546 47.732 1.00 90.81 93 VAL A N 1
ATOM 676 C CA . VAL A 1 93 ? -36.824 1.464 46.401 1.00 90.81 93 VAL A CA 1
ATOM 677 C C . VAL A 1 93 ? -36.158 2.429 45.421 1.00 90.81 93 VAL A C 1
ATOM 679 O O . VAL A 1 93 ? -35.840 2.016 44.306 1.00 90.81 93 VAL A O 1
ATOM 682 N N . GLN A 1 94 ? -35.886 3.668 45.838 1.00 92.44 94 GLN A N 1
ATOM 683 C CA . GLN A 1 94 ? -35.166 4.645 45.013 1.00 92.44 94 GLN A CA 1
ATOM 684 C C . GLN A 1 94 ? -33.758 4.161 44.653 1.00 92.44 94 GLN A C 1
ATOM 686 O O . GLN A 1 94 ? -33.360 4.221 43.493 1.00 92.44 94 GLN A O 1
ATOM 691 N N . HIS A 1 95 ? -33.014 3.619 45.621 1.00 90.12 95 HIS A N 1
ATOM 692 C CA . HIS A 1 95 ? -31.687 3.060 45.363 1.00 90.12 95 HIS A CA 1
ATOM 693 C C . HIS A 1 95 ? -31.737 1.848 44.427 1.00 90.12 95 HIS A C 1
ATOM 695 O O . HIS A 1 95 ? -30.878 1.724 43.560 1.00 90.12 95 HIS A O 1
ATOM 701 N N . ALA A 1 96 ? -32.733 0.966 44.555 1.00 88.81 96 ALA A N 1
ATOM 702 C CA . ALA A 1 96 ? -32.882 -0.176 43.654 1.00 88.81 96 ALA A CA 1
ATOM 703 C C . ALA A 1 96 ? -33.149 0.259 42.203 1.00 88.81 96 ALA A C 1
ATOM 705 O O . ALA A 1 96 ? -32.584 -0.323 41.281 1.00 88.81 96 ALA A O 1
ATOM 706 N N . GLN A 1 97 ? -33.963 1.299 42.002 1.00 90.56 97 GLN A N 1
ATOM 707 C CA . GLN A 1 97 ? -34.212 1.875 40.677 1.00 90.56 97 GLN A CA 1
ATOM 708 C C . GLN A 1 97 ? -32.944 2.503 40.091 1.00 90.56 97 GLN A C 1
ATOM 710 O O . GLN A 1 97 ? -32.564 2.172 38.972 1.00 90.56 97 GLN A O 1
ATOM 715 N N . ALA A 1 98 ? -32.234 3.318 40.878 1.00 91.06 98 ALA A N 1
ATOM 716 C CA . ALA A 1 98 ? -30.973 3.922 40.453 1.00 91.06 98 ALA A CA 1
ATOM 717 C C . ALA A 1 98 ? -29.906 2.868 40.098 1.00 91.06 98 ALA A C 1
ATOM 719 O O . ALA A 1 98 ? -29.140 3.050 39.154 1.00 91.06 98 ALA A O 1
ATOM 720 N N . LEU A 1 99 ? -29.855 1.746 40.826 1.00 91.56 99 LEU A N 1
ATOM 721 C CA . LEU A 1 99 ? -28.941 0.643 40.516 1.00 91.56 99 LEU A CA 1
ATOM 722 C C . LEU A 1 99 ? -29.278 -0.039 39.185 1.00 91.56 99 LEU A C 1
ATOM 724 O O . LEU A 1 99 ? -28.352 -0.402 38.458 1.00 91.56 99 LEU A O 1
ATOM 728 N N . GLU A 1 100 ? -30.559 -0.203 38.851 1.00 92.12 100 GLU A N 1
ATOM 729 C CA . GLU A 1 100 ? -30.952 -0.786 37.563 1.00 92.12 100 GLU A CA 1
ATOM 730 C C . GLU A 1 100 ? -30.628 0.164 36.401 1.00 92.12 100 GLU A C 1
ATOM 732 O O . GLU A 1 100 ? -30.047 -0.268 35.409 1.00 92.12 100 GLU A O 1
ATOM 737 N N . GLU A 1 101 ? -30.865 1.469 36.559 1.00 93.81 101 GLU A N 1
ATOM 738 C CA . GLU A 1 101 ? -30.472 2.479 35.564 1.00 93.81 101 GLU A CA 1
ATOM 739 C C . GLU A 1 101 ? -28.954 2.482 35.321 1.00 93.81 101 GLU A C 1
ATOM 741 O O . GLU A 1 101 ? -28.491 2.466 34.178 1.00 93.81 101 GLU A O 1
ATOM 746 N N . VAL A 1 102 ? -28.154 2.436 36.394 1.00 93.06 102 VAL A N 1
ATOM 747 C CA . VAL A 1 102 ? -26.687 2.345 36.296 1.00 93.06 102 VAL A CA 1
ATOM 748 C C . VAL A 1 102 ? -26.260 1.047 35.612 1.00 93.06 102 VAL A C 1
ATOM 750 O O . VAL A 1 102 ? -25.318 1.049 34.814 1.00 93.06 102 VAL A O 1
ATOM 753 N N . ARG A 1 103 ? -26.936 -0.070 35.891 1.00 91.62 103 ARG A N 1
ATOM 754 C CA . ARG A 1 103 ? -26.654 -1.363 35.261 1.00 91.62 103 ARG A CA 1
ATOM 755 C C . ARG A 1 103 ? -26.928 -1.322 33.761 1.00 91.62 103 ARG A C 1
ATOM 757 O O . ARG A 1 103 ? -26.061 -1.740 32.992 1.00 91.62 103 ARG A O 1
ATOM 764 N N . GLU A 1 104 ? -28.084 -0.817 33.344 1.00 93.69 104 GLU A N 1
ATOM 765 C CA . GLU A 1 104 ? -28.439 -0.674 31.929 1.00 93.69 104 GLU A CA 1
ATOM 766 C C . GLU A 1 104 ? -27.450 0.244 31.202 1.00 93.69 104 GLU A C 1
ATOM 768 O O . GLU A 1 104 ? -26.905 -0.133 30.162 1.00 93.69 104 GLU A O 1
ATOM 773 N N . ALA A 1 105 ? -27.131 1.402 31.788 1.00 91.25 105 ALA A N 1
ATOM 774 C CA . ALA A 1 105 ? -26.142 2.326 31.239 1.00 91.25 105 ALA A CA 1
ATOM 775 C C . ALA A 1 105 ? -24.755 1.671 31.101 1.00 91.25 105 ALA A C 1
ATOM 777 O O . ALA A 1 105 ? -24.080 1.833 30.083 1.00 91.25 105 ALA A O 1
ATOM 778 N N . THR A 1 106 ? -24.344 0.871 32.089 1.00 89.69 106 THR A N 1
ATOM 779 C CA . THR A 1 106 ? -23.068 0.138 32.060 1.00 89.69 106 THR A CA 1
ATOM 780 C C . THR A 1 106 ? -23.050 -0.924 30.959 1.00 89.69 106 THR A C 1
ATOM 782 O O . THR A 1 106 ? -22.040 -1.083 30.272 1.00 89.69 106 THR A O 1
ATOM 785 N N . GLN A 1 107 ? -24.160 -1.636 30.740 1.00 92.56 107 GLN A N 1
ATOM 786 C CA . GLN A 1 107 ? -24.274 -2.613 29.652 1.00 92.56 107 GLN A CA 1
ATOM 787 C C . GLN A 1 107 ? -24.188 -1.946 28.280 1.00 92.56 107 GLN A C 1
ATOM 789 O O . GLN A 1 107 ? -23.449 -2.422 27.416 1.00 92.56 107 GLN A O 1
ATOM 794 N N . GLN A 1 108 ? -24.897 -0.832 28.089 1.00 93.44 108 GLN A N 1
ATOM 795 C CA . GLN A 1 108 ? -24.848 -0.062 26.845 1.00 93.44 108 GLN A CA 1
ATOM 796 C C . GLN A 1 108 ? -23.438 0.466 26.574 1.00 93.44 108 GLN A C 1
ATOM 798 O O . GLN A 1 108 ? -22.937 0.347 25.454 1.00 93.44 108 GLN A O 1
ATOM 803 N N . LEU A 1 109 ? -22.759 0.982 27.603 1.00 92.25 109 LEU A N 1
ATOM 804 C CA . LEU A 1 109 ? -21.378 1.436 27.485 1.00 92.25 109 LEU A CA 1
ATOM 805 C C . LEU A 1 109 ? -20.437 0.284 27.110 1.00 92.25 109 LEU A C 1
ATOM 807 O O . LEU A 1 109 ? -19.612 0.444 26.215 1.00 92.25 109 LEU A O 1
ATOM 811 N N . GLY A 1 110 ? -20.589 -0.889 27.731 1.00 92.00 110 GLY A N 1
ATOM 812 C CA . GLY A 1 110 ? -19.801 -2.077 27.396 1.00 92.00 110 GLY A CA 1
ATOM 813 C C . GLY A 1 110 ? -19.966 -2.504 25.934 1.00 92.00 110 GLY A C 1
ATOM 81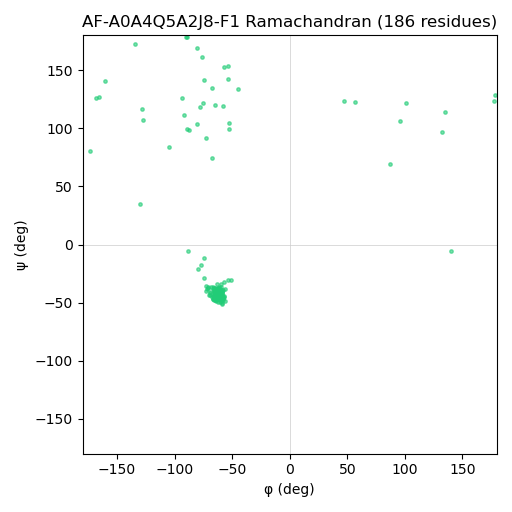4 O O . GLY A 1 110 ? -18.978 -2.773 25.251 1.00 92.00 110 GLY A O 1
ATOM 815 N N . GLN A 1 111 ? -21.198 -2.490 25.419 1.00 93.19 111 GLN A N 1
ATOM 816 C CA . GLN A 1 111 ? -21.469 -2.768 24.004 1.00 93.19 111 GLN A CA 1
ATOM 817 C C . GLN A 1 111 ? -20.841 -1.715 23.082 1.00 93.19 111 GLN A C 1
ATOM 819 O O . GLN A 1 111 ? -20.235 -2.066 22.069 1.00 93.19 111 GLN A O 1
ATOM 824 N N . ALA A 1 112 ? -20.944 -0.431 23.432 1.00 91.69 112 ALA A N 1
ATOM 825 C CA . ALA A 1 112 ? -20.345 0.655 22.661 1.00 91.69 112 ALA A CA 1
ATOM 826 C C . ALA A 1 112 ? -18.813 0.549 22.602 1.00 91.69 112 ALA A C 1
ATOM 828 O O . ALA A 1 112 ? -18.226 0.707 21.530 1.00 91.69 112 ALA A O 1
ATOM 829 N N . VAL A 1 113 ? -18.169 0.221 23.726 1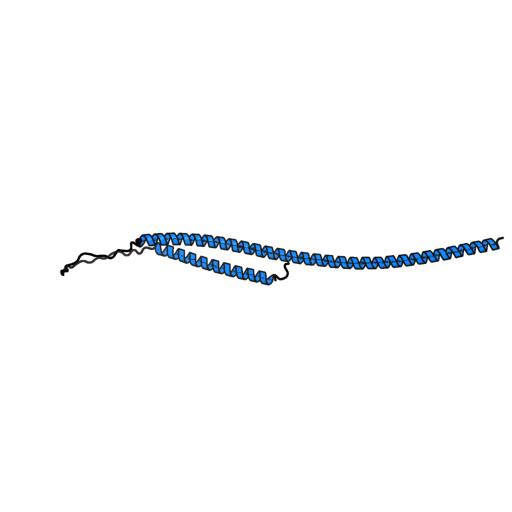.00 91.44 113 VAL A N 1
ATOM 830 C CA . VAL A 1 113 ? -16.720 -0.013 23.799 1.00 91.44 113 VAL A CA 1
ATOM 831 C C . VAL A 1 113 ? -16.314 -1.198 22.924 1.00 91.44 113 VAL A C 1
ATOM 833 O O . VAL A 1 113 ? -15.351 -1.078 22.168 1.00 91.44 113 VAL A O 1
ATOM 836 N N . GLN A 1 114 ? -17.068 -2.302 22.949 1.00 91.44 114 GLN A N 1
ATOM 837 C CA . GLN A 1 114 ? -16.781 -3.457 22.095 1.00 91.44 114 GLN A CA 1
ATOM 838 C C . GLN A 1 114 ? -16.864 -3.101 20.606 1.00 91.44 114 GLN A C 1
ATOM 840 O O . GLN A 1 114 ? -15.951 -3.402 19.839 1.00 91.44 114 GLN A O 1
ATOM 845 N N . MET A 1 115 ? -17.925 -2.401 20.194 1.00 92.69 115 MET A N 1
ATOM 846 C CA . MET A 1 115 ? -18.076 -1.959 18.804 1.00 92.69 115 MET A CA 1
ATOM 847 C C . MET A 1 115 ? -16.934 -1.036 18.366 1.00 92.69 115 MET A C 1
ATOM 849 O O . MET A 1 115 ? -16.464 -1.129 17.228 1.00 92.69 115 MET A O 1
ATOM 853 N N . LEU A 1 116 ? -16.478 -0.153 19.260 1.00 90.50 116 LEU A N 1
ATOM 854 C CA . LEU A 1 116 ? -15.344 0.726 19.000 1.00 90.50 116 LEU A CA 1
ATOM 855 C C . LEU A 1 116 ? -14.043 -0.071 18.848 1.00 90.50 116 LEU A C 1
ATOM 857 O O . LEU A 1 116 ? -13.301 0.177 17.898 1.00 90.50 116 LEU A O 1
ATOM 861 N N . ALA A 1 117 ? -13.785 -1.045 19.721 1.00 89.31 117 ALA A N 1
ATOM 862 C CA . ALA A 1 117 ? -12.612 -1.912 19.629 1.00 89.31 117 ALA A CA 1
ATOM 863 C C . ALA A 1 117 ? -12.577 -2.664 18.287 1.00 89.31 117 ALA A C 1
ATOM 865 O O . ALA A 1 117 ? -11.577 -2.604 17.567 1.00 89.31 117 ALA A O 1
ATOM 866 N N . ASP A 1 118 ? -13.698 -3.262 17.878 1.00 90.69 118 ASP A N 1
ATOM 867 C CA . ASP A 1 118 ? -13.815 -3.960 16.593 1.00 90.69 118 ASP A CA 1
ATOM 868 C C . ASP A 1 118 ? -13.596 -3.016 15.397 1.00 90.69 118 ASP A C 1
ATOM 870 O O . ASP A 1 118 ? -13.012 -3.391 14.374 1.00 90.69 118 ASP A O 1
ATOM 874 N N . ALA A 1 119 ? -14.075 -1.771 15.483 1.00 92.12 119 ALA A N 1
ATOM 875 C CA . ALA A 1 119 ? -13.838 -0.755 14.459 1.00 92.12 119 ALA A CA 1
ATOM 876 C C . ALA A 1 119 ? -12.355 -0.359 14.372 1.00 92.12 119 ALA A C 1
ATOM 878 O O . ALA A 1 119 ? -11.811 -0.278 13.269 1.00 92.12 119 ALA A O 1
ATOM 879 N N . VAL A 1 120 ? -11.686 -0.168 15.512 1.00 91.25 120 VAL A N 1
ATOM 880 C CA . VAL A 1 120 ? -10.250 0.145 15.576 1.00 91.25 120 VAL A CA 1
ATOM 881 C C . VAL A 1 120 ? -9.420 -0.987 14.973 1.00 91.25 120 VAL A C 1
ATOM 883 O O . VAL A 1 120 ? -8.560 -0.720 14.135 1.00 91.25 120 VAL A O 1
ATOM 886 N N . ILE A 1 121 ? -9.719 -2.245 15.310 1.00 91.94 121 ILE A N 1
ATOM 887 C CA . ILE A 1 121 ? -9.022 -3.419 14.761 1.00 91.94 121 ILE A CA 1
ATOM 888 C C . ILE A 1 121 ? -9.171 -3.477 13.237 1.00 91.94 121 ILE A C 1
ATOM 890 O O . ILE A 1 121 ? -8.176 -3.607 12.518 1.00 91.94 121 ILE A O 1
ATOM 894 N N . ARG A 1 122 ? -10.397 -3.323 12.720 1.00 92.31 122 ARG A N 1
ATOM 895 C CA . ARG A 1 122 ? -10.656 -3.321 11.268 1.00 92.31 122 ARG A CA 1
ATOM 896 C C . ARG A 1 122 ? -9.919 -2.194 10.550 1.00 92.31 122 ARG A C 1
ATOM 898 O O . ARG A 1 122 ? -9.347 -2.426 9.484 1.00 92.31 122 ARG A O 1
ATOM 905 N N . ASN A 1 123 ? -9.892 -0.999 11.136 1.00 92.25 123 ASN A N 1
ATOM 906 C CA . ASN A 1 123 ? -9.143 0.128 10.587 1.00 92.25 123 ASN A CA 1
ATOM 907 C C . ASN A 1 123 ? -7.634 -0.134 10.602 1.00 92.25 123 ASN A C 1
ATOM 909 O O . ASN A 1 123 ? -6.976 0.105 9.592 1.00 92.25 123 ASN A O 1
ATOM 913 N N . GLY A 1 124 ? -7.088 -0.696 11.682 1.00 91.50 124 GLY A N 1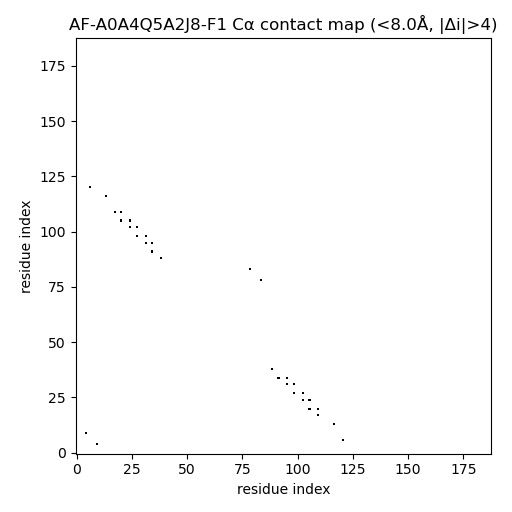
ATOM 914 C CA . GLY A 1 124 ? -5.679 -1.091 11.752 1.00 91.50 124 GLY A CA 1
ATOM 915 C C . GLY A 1 124 ? -5.299 -2.078 10.644 1.00 91.50 124 GLY A C 1
ATOM 916 O O . GLY A 1 124 ? -4.322 -1.870 9.927 1.00 91.50 124 GLY A O 1
ATOM 917 N N . GLN A 1 125 ? -6.128 -3.097 10.411 1.00 91.31 125 GLN A N 1
ATOM 918 C CA . GLN A 1 125 ? -5.932 -4.049 9.311 1.00 91.31 125 GLN A CA 1
ATOM 919 C C . GLN A 1 125 ? -6.023 -3.396 7.923 1.00 91.31 125 GLN A C 1
ATOM 921 O O . GLN A 1 125 ? -5.358 -3.837 6.984 1.00 91.31 125 GLN A O 1
ATOM 926 N N . ALA A 1 126 ? -6.869 -2.380 7.746 1.00 93.62 126 ALA A N 1
ATOM 927 C CA . ALA A 1 126 ? -6.937 -1.624 6.497 1.00 93.62 126 ALA A CA 1
ATOM 928 C C . ALA A 1 126 ? -5.671 -0.778 6.278 1.00 93.62 126 ALA A C 1
ATOM 930 O O . ALA A 1 126 ? -5.134 -0.766 5.173 1.00 93.62 126 ALA A O 1
ATOM 931 N N . VAL A 1 127 ? -5.153 -0.136 7.329 1.00 92.94 127 VAL A N 1
ATOM 932 C CA . VAL A 1 127 ? -3.897 0.630 7.279 1.00 92.94 127 VAL A CA 1
ATOM 933 C C . VAL A 1 127 ? -2.718 -0.263 6.894 1.00 92.94 127 VAL A C 1
ATOM 935 O O . VAL A 1 127 ? -1.959 0.109 6.003 1.00 92.94 127 VAL A O 1
ATOM 938 N N . ILE A 1 128 ? -2.601 -1.454 7.492 1.00 93.38 128 ILE A N 1
ATOM 939 C CA . ILE A 1 128 ? -1.543 -2.422 7.156 1.00 93.38 128 ILE A CA 1
ATOM 940 C C . ILE A 1 128 ? -1.608 -2.803 5.671 1.00 93.38 128 ILE A C 1
ATOM 942 O O . ILE A 1 128 ? -0.618 -2.660 4.959 1.00 93.38 128 ILE A O 1
ATOM 946 N N . ARG A 1 129 ? -2.793 -3.185 5.174 1.00 95.44 129 ARG A N 1
ATOM 947 C CA . ARG A 1 129 ? -2.990 -3.536 3.755 1.00 95.44 129 ARG A CA 1
ATOM 948 C C . ARG A 1 129 ? -2.636 -2.392 2.806 1.00 95.44 129 ARG A C 1
ATOM 950 O O . ARG A 1 129 ? -2.048 -2.627 1.754 1.00 95.44 129 ARG A O 1
ATOM 957 N N . ASN A 1 130 ? -2.976 -1.159 3.172 1.00 94.69 130 ASN A N 1
ATOM 958 C CA . ASN A 1 130 ? -2.598 0.014 2.388 1.00 94.69 130 ASN A CA 1
ATOM 959 C C . ASN A 1 130 ? -1.077 0.223 2.389 1.00 94.69 130 ASN A C 1
ATOM 961 O O . ASN A 1 130 ? -0.513 0.552 1.349 1.00 94.69 130 ASN A O 1
ATOM 965 N N . GLY A 1 131 ? -0.409 -0.005 3.523 1.00 95.62 131 GLY A N 1
ATOM 966 C CA . GLY A 1 131 ? 1.051 0.022 3.618 1.00 95.62 131 GLY A CA 1
ATOM 967 C C . GLY A 1 131 ? 1.716 -0.991 2.683 1.00 95.62 131 GLY A C 1
ATOM 968 O O . GLY A 1 131 ? 2.611 -0.625 1.919 1.00 95.62 131 GLY A O 1
ATOM 969 N N . ASP A 1 132 ? 1.224 -2.231 2.667 1.00 95.19 132 ASP A N 1
ATOM 970 C CA . ASP A 1 132 ? 1.719 -3.281 1.768 1.00 95.19 132 ASP A CA 1
ATOM 971 C C . ASP A 1 132 ? 1.535 -2.905 0.290 1.00 95.19 132 ASP A C 1
ATOM 973 O O . ASP A 1 132 ? 2.446 -3.086 -0.524 1.00 95.19 132 ASP A O 1
ATOM 977 N N . ALA A 1 133 ? 0.382 -2.326 -0.062 1.00 97.00 133 ALA A N 1
ATOM 978 C CA . ALA A 1 133 ? 0.106 -1.862 -1.419 1.00 97.00 133 ALA A CA 1
ATOM 979 C C . ALA A 1 133 ? 1.057 -0.732 -1.851 1.00 97.00 133 ALA A C 1
ATOM 981 O O . ALA A 1 133 ? 1.589 -0.764 -2.961 1.00 97.00 133 ALA A O 1
ATOM 982 N N . VAL A 1 134 ? 1.330 0.236 -0.970 1.00 97.06 134 VAL A N 1
ATOM 983 C CA . VAL A 1 134 ? 2.299 1.314 -1.232 1.00 97.06 134 VAL A CA 1
ATOM 984 C C . VAL A 1 134 ? 3.702 0.746 -1.449 1.00 97.06 134 VAL A C 1
ATOM 986 O O . VAL A 1 134 ? 4.387 1.148 -2.390 1.00 97.06 134 VAL A O 1
ATOM 989 N N . LEU A 1 135 ? 4.126 -0.223 -0.633 1.00 96.69 135 LEU A N 1
ATOM 990 C CA . LEU A 1 135 ? 5.428 -0.872 -0.791 1.00 96.69 135 LEU A CA 1
ATOM 991 C C . LEU A 1 135 ? 5.535 -1.63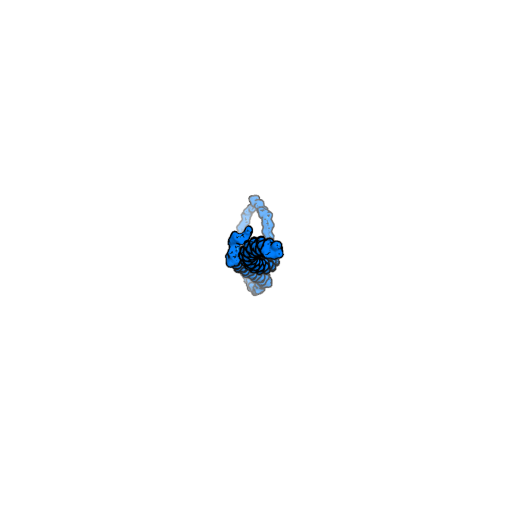2 -2.122 1.00 96.69 135 LEU A C 1
ATOM 993 O O . LEU A 1 135 ? 6.591 -1.618 -2.757 1.00 96.69 135 LEU A O 1
ATOM 997 N N . ALA A 1 136 ? 4.458 -2.287 -2.558 1.00 97.69 136 ALA A N 1
ATOM 998 C CA . ALA A 1 136 ? 4.411 -2.964 -3.850 1.00 97.69 136 ALA A CA 1
ATOM 999 C C . ALA A 1 136 ? 4.556 -1.975 -5.018 1.00 97.69 136 ALA A C 1
ATOM 1001 O O . ALA A 1 136 ? 5.361 -2.214 -5.918 1.00 97.69 136 ALA A O 1
ATOM 1002 N N . VAL A 1 137 ? 3.847 -0.841 -4.970 1.00 97.81 137 VAL A N 1
ATOM 1003 C CA . VAL A 1 137 ? 3.973 0.232 -5.971 1.00 97.81 137 VAL A CA 1
ATOM 1004 C C . VAL A 1 137 ? 5.393 0.789 -6.000 1.00 97.81 137 VAL A C 1
ATOM 1006 O O . VAL A 1 137 ? 5.970 0.931 -7.073 1.00 97.81 137 VAL A O 1
ATOM 1009 N N . TYR A 1 138 ? 5.990 1.049 -4.836 1.00 98.00 138 TYR A N 1
ATOM 1010 C CA . TYR A 1 138 ? 7.368 1.533 -4.746 1.00 98.00 138 TYR A CA 1
ATOM 1011 C C . TYR A 1 138 ? 8.365 0.583 -5.430 1.00 98.00 138 TYR A C 1
ATOM 1013 O O . TYR A 1 138 ? 9.219 1.023 -6.198 1.00 98.00 138 TYR A O 1
ATOM 1021 N N . LYS A 1 139 ? 8.232 -0.730 -5.200 1.00 98.00 139 LYS A N 1
ATOM 1022 C CA . LYS A 1 139 ? 9.077 -1.739 -5.856 1.00 98.00 139 LYS A CA 1
ATOM 1023 C C . LYS A 1 139 ? 8.898 -1.736 -7.374 1.00 98.00 139 LYS A C 1
ATOM 1025 O O . LYS A 1 139 ? 9.897 -1.758 -8.081 1.00 98.00 139 LYS A O 1
ATOM 1030 N N . ALA A 1 140 ? 7.655 -1.675 -7.856 1.00 98.12 140 ALA A N 1
ATOM 1031 C CA . ALA A 1 140 ? 7.365 -1.629 -9.288 1.00 98.12 140 ALA A CA 1
ATOM 1032 C C . ALA A 1 140 ? 7.987 -0.392 -9.956 1.00 98.12 140 ALA A C 1
ATOM 1034 O O . ALA A 1 140 ? 8.665 -0.520 -10.969 1.00 98.12 140 ALA A O 1
ATOM 1035 N N . VAL A 1 141 ? 7.851 0.783 -9.333 1.00 98.06 141 VAL A N 1
ATOM 1036 C CA . VAL A 1 141 ? 8.463 2.026 -9.826 1.00 98.06 141 VAL A CA 1
ATOM 1037 C C . VAL A 1 141 ? 9.984 1.907 -9.917 1.00 98.06 141 VAL A C 1
ATOM 1039 O O . VAL A 1 141 ? 10.563 2.329 -10.912 1.00 98.06 141 VAL A O 1
ATOM 1042 N N . ASN A 1 142 ? 10.648 1.314 -8.921 1.00 98.19 142 ASN A N 1
ATOM 1043 C CA . ASN A 1 142 ? 12.099 1.118 -8.985 1.00 98.19 142 ASN A CA 1
ATOM 1044 C C . ASN A 1 142 ? 12.509 0.193 -10.140 1.00 98.19 142 ASN A C 1
ATOM 1046 O O . ASN A 1 142 ? 13.480 0.485 -10.832 1.00 98.19 142 ASN A O 1
ATOM 1050 N N . THR A 1 143 ? 11.755 -0.882 -10.386 1.00 98.44 143 THR A N 1
ATOM 1051 C CA . THR A 1 143 ? 11.985 -1.755 -11.546 1.00 98.44 143 THR A CA 1
ATOM 1052 C C . THR A 1 143 ? 11.822 -0.998 -12.866 1.00 98.44 143 THR A C 1
ATOM 1054 O O . THR A 1 143 ? 12.660 -1.137 -13.755 1.00 98.44 143 THR A O 1
ATOM 1057 N N . ASP A 1 144 ? 10.798 -0.153 -12.987 1.00 98.44 144 ASP A N 1
ATOM 1058 C CA . ASP A 1 144 ? 10.588 0.661 -14.188 1.00 98.44 144 ASP A CA 1
ATOM 1059 C C . ASP A 1 144 ? 11.724 1.673 -14.397 1.00 98.44 144 ASP A C 1
ATOM 1061 O O . ASP A 1 144 ? 12.183 1.867 -15.522 1.00 98.44 144 ASP A O 1
ATOM 1065 N N . VAL A 1 145 ? 12.232 2.287 -13.324 1.00 98.62 145 VAL A N 1
ATOM 1066 C CA . VAL A 1 145 ? 13.386 3.201 -13.386 1.00 98.62 145 VAL A CA 1
ATOM 1067 C C . VAL A 1 145 ? 14.634 2.485 -13.905 1.00 98.62 145 VAL A C 1
ATOM 1069 O O . VAL A 1 145 ? 15.327 3.020 -14.772 1.00 98.62 145 VAL A O 1
ATOM 1072 N N . GLU A 1 146 ? 14.912 1.274 -13.422 1.00 98.38 146 GLU A N 1
ATOM 1073 C CA . GLU A 1 146 ? 16.032 0.461 -13.910 1.00 98.38 146 GLU A CA 1
ATOM 1074 C C . GLU A 1 146 ? 15.868 0.102 -15.393 1.00 98.38 146 GLU A C 1
ATOM 1076 O O . GLU A 1 146 ? 16.817 0.230 -16.170 1.00 98.38 146 GLU A O 1
ATOM 1081 N N . ALA A 1 147 ? 14.661 -0.283 -15.815 1.00 98.44 147 ALA A N 1
ATOM 1082 C CA . ALA A 1 147 ? 14.369 -0.595 -17.212 1.00 98.44 147 ALA A CA 1
ATOM 1083 C C . ALA A 1 147 ? 14.533 0.629 -18.131 1.00 98.44 147 ALA A C 1
ATOM 1085 O O . ALA A 1 147 ? 15.105 0.523 -19.218 1.00 98.44 147 ALA A O 1
ATOM 1086 N N . ILE A 1 148 ? 14.083 1.808 -17.691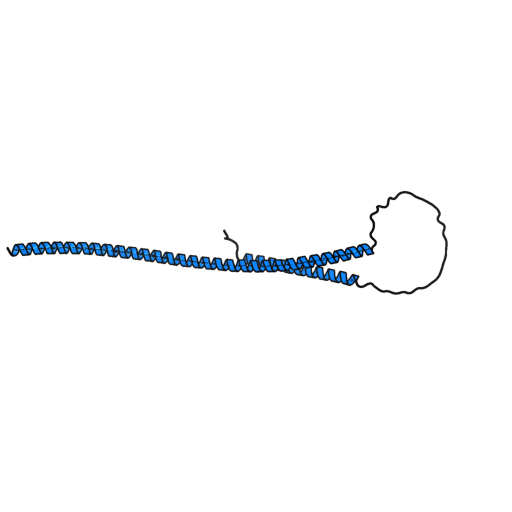 1.00 98.50 148 ILE A N 1
ATOM 1087 C CA . ILE A 1 148 ? 14.256 3.070 -18.424 1.00 98.50 148 ILE A CA 1
ATOM 1088 C C . ILE A 1 148 ? 15.741 3.415 -18.570 1.00 98.50 148 ILE A C 1
ATOM 1090 O O . ILE A 1 148 ? 16.160 3.836 -19.649 1.00 98.50 148 ILE A O 1
ATOM 1094 N N . ALA A 1 149 ? 16.547 3.216 -17.524 1.00 98.44 149 ALA A N 1
ATOM 1095 C CA . ALA A 1 149 ? 17.988 3.451 -17.590 1.00 98.44 149 ALA A CA 1
ATOM 1096 C C . ALA A 1 149 ? 18.661 2.544 -18.634 1.00 98.44 149 ALA A C 1
ATOM 1098 O O . ALA A 1 149 ? 19.387 3.035 -19.497 1.00 98.44 149 ALA A O 1
ATOM 1099 N N . GLN A 1 150 ? 18.341 1.245 -18.626 1.00 98.56 150 GLN A N 1
ATOM 1100 C CA . GLN A 1 150 ? 18.854 0.287 -19.614 1.00 98.56 150 GLN A CA 1
ATOM 1101 C C . GLN A 1 150 ? 18.449 0.653 -21.047 1.00 98.56 150 GLN A C 1
ATOM 1103 O O . GLN A 1 150 ? 19.258 0.555 -21.971 1.00 98.56 150 GLN A O 1
ATOM 1108 N N . LEU A 1 151 ? 17.208 1.108 -21.243 1.00 98.56 151 LEU A N 1
ATOM 1109 C CA . LEU A 1 151 ? 16.749 1.585 -22.544 1.00 98.56 151 LEU A CA 1
ATOM 1110 C C . LEU A 1 151 ? 17.525 2.833 -22.991 1.00 98.56 151 LEU A C 1
ATOM 1112 O O . LEU A 1 151 ? 17.887 2.943 -24.162 1.00 98.56 151 LEU A O 1
ATOM 1116 N N . GLY A 1 152 ? 17.815 3.751 -22.067 1.00 98.69 152 GLY A N 1
ATOM 1117 C CA . GLY A 1 152 ? 18.654 4.919 -22.325 1.00 98.69 152 GLY A CA 1
ATOM 1118 C C . GLY A 1 152 ? 20.052 4.540 -22.825 1.00 98.69 152 GLY A C 1
ATOM 1119 O O . GLY A 1 152 ? 20.513 5.085 -23.831 1.00 98.69 152 GLY A O 1
ATOM 1120 N N . ASP A 1 153 ? 20.692 3.563 -22.183 1.00 98.56 153 ASP A N 1
ATOM 1121 C CA . ASP A 1 153 ? 22.013 3.057 -22.581 1.00 98.56 153 ASP A CA 1
ATOM 1122 C C . ASP A 1 153 ? 21.989 2.398 -23.970 1.00 98.56 153 ASP A C 1
ATOM 1124 O O . ASP A 1 153 ? 22.892 2.614 -24.790 1.00 98.56 153 ASP A O 1
ATOM 1128 N N . ALA A 1 154 ? 20.933 1.635 -24.272 1.00 98.50 154 ALA A N 1
ATOM 1129 C CA . ALA A 1 154 ? 20.734 1.025 -25.585 1.00 98.50 154 ALA A CA 1
ATOM 1130 C C . ALA A 1 154 ? 20.593 2.090 -26.685 1.00 98.50 154 ALA A C 1
ATOM 1132 O O . ALA A 1 154 ? 21.335 2.067 -27.667 1.00 98.50 154 ALA A O 1
ATOM 1133 N N . VAL A 1 155 ? 19.734 3.095 -26.479 1.00 98.69 155 VAL A N 1
ATOM 1134 C CA . VAL A 1 155 ? 19.556 4.216 -27.419 1.00 98.69 155 VAL A CA 1
ATOM 1135 C C . VAL A 1 155 ? 20.868 4.969 -27.645 1.00 98.69 155 VAL A C 1
ATOM 1137 O O . VAL A 1 155 ? 21.195 5.344 -28.776 1.00 98.69 155 VAL A O 1
ATOM 1140 N N . GLN A 1 156 ? 21.656 5.183 -26.589 1.00 98.62 156 GLN A N 1
ATOM 1141 C CA . GLN A 1 156 ? 22.950 5.848 -26.707 1.00 98.62 156 GLN A CA 1
ATOM 1142 C C . GLN A 1 156 ? 23.946 5.016 -27.528 1.00 98.62 156 GLN A C 1
ATOM 1144 O O . GLN A 1 156 ? 24.736 5.569 -28.297 1.00 98.62 156 GLN A O 1
ATOM 1149 N N . THR A 1 157 ? 23.915 3.693 -27.378 1.00 98.62 157 THR A N 1
ATOM 1150 C CA . THR A 1 157 ? 24.745 2.757 -28.146 1.00 98.62 157 THR A CA 1
ATOM 1151 C C . THR A 1 157 ? 24.372 2.779 -29.626 1.00 98.62 157 THR A C 1
ATOM 1153 O O . THR A 1 157 ? 25.249 2.981 -30.470 1.00 98.62 157 THR A O 1
ATOM 1156 N N . ASP A 1 158 ? 23.082 2.695 -29.941 1.00 98.62 158 ASP A N 1
ATOM 1157 C CA . ASP A 1 158 ? 22.583 2.748 -31.317 1.00 98.62 158 ASP A CA 1
ATOM 1158 C C . ASP A 1 158 ? 22.908 4.087 -31.984 1.00 98.62 158 ASP A C 1
ATOM 1160 O O . ASP A 1 158 ? 23.360 4.133 -33.127 1.00 98.62 158 ASP A O 1
ATOM 1164 N N . THR A 1 159 ? 22.777 5.192 -31.247 1.00 98.69 159 THR A N 1
ATOM 1165 C CA . THR A 1 159 ? 23.131 6.530 -31.743 1.00 98.69 159 THR A CA 1
ATOM 1166 C C . THR A 1 159 ? 24.607 6.613 -32.138 1.00 98.69 159 THR A C 1
ATOM 1168 O O . THR A 1 159 ? 24.948 7.181 -33.182 1.00 98.69 159 THR A O 1
ATOM 1171 N N . ARG A 1 160 ? 25.505 6.020 -31.339 1.00 98.44 160 ARG A N 1
ATOM 1172 C CA . ARG A 1 160 ? 26.936 5.951 -31.676 1.00 98.44 160 ARG A CA 1
ATOM 1173 C C . ARG A 1 160 ? 27.176 5.103 -32.922 1.00 98.44 160 ARG A C 1
ATOM 1175 O O . ARG A 1 160 ? 27.925 5.535 -33.795 1.00 98.44 160 ARG A O 1
ATOM 1182 N N . ALA A 1 161 ? 26.525 3.946 -33.032 1.00 98.56 161 ALA A N 1
ATOM 1183 C CA . ALA A 1 161 ? 26.651 3.071 -34.196 1.00 98.56 161 ALA A CA 1
ATOM 1184 C C . ALA A 1 161 ? 26.175 3.757 -35.488 1.00 98.56 161 ALA A C 1
ATOM 1186 O O . ALA A 1 161 ? 26.872 3.727 -36.502 1.00 98.56 161 ALA A O 1
ATOM 1187 N N . LEU A 1 162 ? 25.033 4.449 -35.440 1.00 98.69 162 LEU A N 1
ATOM 1188 C CA . LEU A 1 162 ? 24.516 5.229 -36.566 1.00 98.69 162 LEU A CA 1
ATOM 1189 C C . LEU A 1 162 ? 25.471 6.354 -36.972 1.00 98.69 162 LEU A C 1
ATOM 1191 O O . LEU A 1 162 ? 25.691 6.572 -38.163 1.00 98.69 162 LEU A O 1
ATOM 1195 N N . THR A 1 163 ? 26.072 7.039 -35.996 1.00 98.62 163 THR A N 1
ATOM 1196 C CA . THR A 1 163 ? 27.062 8.094 -36.255 1.00 98.62 163 THR A CA 1
ATOM 1197 C C . THR A 1 163 ? 28.299 7.536 -36.966 1.00 98.62 163 THR A C 1
ATOM 1199 O O . THR A 1 163 ? 28.753 8.115 -37.954 1.00 98.62 163 THR A O 1
ATOM 1202 N N . ASP A 1 164 ? 28.815 6.387 -36.519 1.00 98.62 164 ASP A N 1
ATOM 1203 C CA . ASP A 1 164 ? 29.935 5.703 -37.178 1.00 98.62 164 ASP A CA 1
ATOM 1204 C C . ASP A 1 164 ? 29.580 5.281 -38.612 1.00 98.62 164 ASP A C 1
ATOM 1206 O O . ASP A 1 164 ? 30.325 5.544 -39.559 1.00 98.62 164 ASP A O 1
ATOM 1210 N N . HIS A 1 165 ? 28.400 4.690 -38.806 1.00 98.56 165 HIS A N 1
ATOM 1211 C CA . HIS A 1 165 ? 27.928 4.286 -40.129 1.00 98.56 165 HIS A CA 1
ATOM 1212 C C . HIS A 1 165 ? 27.783 5.472 -41.082 1.00 98.56 165 HIS A C 1
ATOM 1214 O O . HIS A 1 165 ? 28.222 5.380 -42.229 1.00 98.56 165 HIS A O 1
ATOM 1220 N N . ALA A 1 166 ? 27.245 6.599 -40.616 1.00 98.56 166 ALA A N 1
ATOM 1221 C CA . ALA A 1 166 ? 27.179 7.825 -41.403 1.00 98.56 166 ALA A CA 1
ATOM 1222 C C . ALA A 1 166 ? 28.580 8.298 -41.826 1.00 98.56 166 ALA A C 1
ATOM 1224 O O . ALA A 1 166 ? 28.795 8.603 -43.001 1.00 98.56 166 ALA A O 1
ATOM 1225 N N . GLY A 1 167 ? 29.555 8.274 -40.911 1.00 98.44 167 GLY A N 1
ATOM 1226 C CA . GLY A 1 167 ? 30.951 8.597 -41.221 1.00 98.44 167 GLY A CA 1
ATOM 1227 C C . GLY A 1 167 ? 31.552 7.679 -42.291 1.00 98.44 167 GLY A C 1
ATOM 1228 O O . GLY A 1 167 ? 32.187 8.147 -43.238 1.00 98.44 167 GLY A O 1
ATOM 1229 N N . ARG A 1 168 ? 31.297 6.369 -42.201 1.00 98.56 168 ARG A N 1
ATOM 1230 C CA . ARG A 1 168 ? 31.749 5.385 -43.199 1.00 98.56 168 ARG A CA 1
ATOM 1231 C C . ARG A 1 168 ? 31.100 5.596 -44.566 1.00 98.56 168 ARG A C 1
ATOM 1233 O O . ARG A 1 168 ? 31.790 5.476 -45.576 1.00 98.56 168 ARG A O 1
ATOM 1240 N N . ILE A 1 169 ? 29.812 5.936 -44.610 1.00 98.62 169 ILE A N 1
ATOM 1241 C CA . ILE A 1 169 ? 29.104 6.261 -45.857 1.00 98.62 169 ILE A CA 1
ATOM 1242 C C . ILE A 1 169 ? 29.733 7.489 -46.522 1.00 98.62 169 ILE A C 1
ATOM 1244 O O . ILE A 1 169 ? 30.038 7.431 -47.711 1.00 98.62 169 ILE A O 1
ATOM 1248 N N . MET A 1 170 ? 30.002 8.558 -45.767 1.00 98.50 170 MET A N 1
ATOM 1249 C CA . MET A 1 170 ? 30.648 9.766 -46.302 1.00 98.50 170 MET A CA 1
ATOM 1250 C C . MET A 1 170 ? 32.053 9.483 -46.851 1.00 98.50 170 MET A C 1
ATOM 1252 O O . MET A 1 170 ? 32.431 9.991 -47.909 1.00 98.50 170 MET A O 1
ATOM 1256 N N . ALA A 1 171 ? 32.828 8.642 -46.159 1.00 98.44 171 ALA A N 1
ATOM 1257 C CA . ALA A 1 171 ? 34.142 8.218 -46.634 1.00 98.44 171 ALA A CA 1
ATOM 1258 C C . ALA A 1 171 ? 34.043 7.411 -47.939 1.00 98.44 171 ALA A C 1
ATOM 1260 O O . ALA A 1 171 ? 34.837 7.626 -48.856 1.00 98.44 171 ALA A O 1
ATOM 1261 N N . LEU A 1 172 ? 33.051 6.520 -48.044 1.00 98.56 172 LEU A N 1
ATOM 1262 C CA . LEU A 1 172 ? 32.798 5.741 -49.253 1.00 98.56 172 LEU A CA 1
ATOM 1263 C C . LEU A 1 172 ? 32.392 6.647 -50.422 1.00 98.56 172 LEU A C 1
ATOM 1265 O O . LEU A 1 172 ? 32.959 6.521 -51.500 1.00 98.56 172 LEU A O 1
ATOM 1269 N N . GLN A 1 173 ? 31.473 7.591 -50.197 1.00 98.50 173 GLN A N 1
ATOM 1270 C CA . GLN A 1 173 ? 31.060 8.586 -51.194 1.00 98.50 173 GLN A CA 1
ATOM 1271 C C . GLN A 1 173 ? 32.264 9.375 -51.714 1.00 98.50 173 GLN A C 1
ATOM 1273 O O . GLN A 1 173 ? 32.502 9.409 -52.914 1.00 98.50 173 GLN A O 1
ATOM 1278 N N . SER A 1 174 ? 33.108 9.874 -50.807 1.00 98.31 174 SER A N 1
ATOM 1279 C CA . SER A 1 174 ? 34.335 10.589 -51.177 1.00 98.31 174 SER A CA 1
ATOM 1280 C C . SER A 1 174 ? 35.298 9.733 -52.011 1.00 98.31 174 SER A C 1
ATOM 1282 O O . SER A 1 174 ? 36.021 10.253 -52.859 1.00 98.31 174 SER A O 1
ATOM 1284 N N . ALA A 1 175 ? 35.363 8.423 -51.757 1.00 98.31 175 ALA A N 1
ATOM 1285 C CA . ALA A 1 175 ? 36.187 7.505 -52.538 1.00 98.31 175 ALA A CA 1
ATOM 1286 C C . ALA A 1 175 ? 35.598 7.247 -53.934 1.00 98.31 175 ALA A C 1
ATOM 1288 O O . ALA A 1 175 ? 36.354 7.205 -54.903 1.00 98.31 175 ALA A O 1
ATOM 1289 N N . VAL A 1 176 ? 34.272 7.113 -54.038 1.00 98.50 176 VAL A N 1
ATOM 1290 C CA . VAL A 1 176 ? 33.566 6.982 -55.321 1.00 98.50 176 VAL A CA 1
ATOM 1291 C C . VAL A 1 176 ? 33.762 8.234 -56.172 1.00 98.50 176 VAL A C 1
ATOM 1293 O O . VAL A 1 176 ? 34.143 8.099 -57.329 1.00 98.50 176 VAL A O 1
ATOM 1296 N N . ASP A 1 177 ? 33.606 9.429 -55.601 1.00 98.38 177 ASP A N 1
ATOM 1297 C CA . ASP A 1 177 ? 33.791 10.693 -56.329 1.00 98.38 177 ASP A CA 1
ATOM 1298 C C . ASP A 1 177 ? 35.210 10.803 -56.916 1.00 98.38 177 ASP A C 1
ATOM 1300 O O . ASP A 1 177 ? 35.395 11.135 -58.085 1.00 98.38 177 ASP A O 1
ATOM 1304 N N . ARG A 1 178 ? 36.235 10.435 -56.134 1.00 98.31 178 ARG A N 1
ATOM 1305 C CA . ARG A 1 178 ? 37.633 10.403 -56.609 1.00 98.31 178 ARG A CA 1
ATOM 1306 C C . ARG A 1 178 ? 37.854 9.388 -57.727 1.00 98.31 178 ARG A C 1
ATOM 1308 O O . ARG A 1 178 ? 38.677 9.623 -58.616 1.00 98.31 178 ARG A O 1
ATOM 1315 N N . LEU A 1 179 ? 37.190 8.236 -57.652 1.00 98.00 179 LEU A N 1
ATOM 1316 C CA . LEU A 1 179 ? 37.273 7.218 -58.691 1.00 98.00 179 LEU A CA 1
ATOM 1317 C C . LEU A 1 179 ? 36.622 7.720 -59.983 1.00 98.00 179 LEU A C 1
ATOM 1319 O O . LEU A 1 179 ? 37.238 7.591 -61.038 1.00 98.00 179 LEU A O 1
ATOM 1323 N N . ASP A 1 180 ? 35.443 8.337 -59.894 1.00 98.25 180 ASP A N 1
ATOM 1324 C CA . ASP A 1 180 ? 34.737 8.932 -61.035 1.00 98.25 180 ASP A CA 1
ATOM 1325 C C . ASP A 1 180 ? 35.597 10.002 -61.726 1.00 98.25 180 ASP A C 1
ATOM 1327 O O . ASP A 1 180 ? 35.813 9.949 -62.937 1.00 98.25 180 ASP A O 1
ATOM 1331 N N . ASP A 1 181 ? 36.213 10.899 -60.949 1.00 97.69 181 ASP A N 1
ATOM 1332 C CA . ASP A 1 181 ? 37.169 11.889 -61.462 1.00 97.69 181 ASP A CA 1
ATOM 1333 C C . ASP A 1 181 ? 38.363 11.241 -62.178 1.00 97.69 181 ASP A C 1
ATOM 1335 O O . ASP A 1 181 ? 38.846 11.751 -63.192 1.00 97.69 181 ASP A O 1
ATOM 1339 N N . THR A 1 182 ? 38.866 10.121 -61.654 1.00 97.88 182 THR A N 1
ATOM 1340 C CA . THR A 1 182 ? 39.996 9.397 -62.252 1.00 97.88 182 THR A CA 1
ATOM 1341 C C . THR A 1 182 ? 39.596 8.746 -63.573 1.00 97.88 182 THR A C 1
ATOM 1343 O O . THR A 1 182 ? 40.336 8.859 -64.548 1.00 97.88 182 THR A O 1
ATOM 1346 N N . VAL A 1 183 ? 38.420 8.119 -63.635 1.00 98.12 183 VAL A N 1
ATOM 1347 C CA . VAL A 1 183 ? 37.877 7.527 -64.866 1.00 98.12 183 VAL A CA 1
ATOM 1348 C C . VAL A 1 183 ? 37.693 8.601 -65.937 1.00 98.12 183 VAL A C 1
ATOM 1350 O O . VAL A 1 183 ? 38.235 8.458 -67.029 1.00 98.12 183 VAL A O 1
ATOM 1353 N N . ARG A 1 184 ? 37.057 9.732 -65.603 1.00 97.56 184 ARG A N 1
ATOM 1354 C CA . ARG A 1 184 ? 36.864 10.853 -66.543 1.00 97.56 184 ARG A CA 1
ATOM 1355 C C . ARG A 1 184 ? 38.169 11.402 -67.114 1.00 97.56 184 ARG A C 1
ATOM 1357 O O . ARG A 1 184 ? 38.176 11.884 -68.240 1.00 97.56 184 ARG A O 1
ATOM 1364 N N . ARG A 1 185 ? 39.266 11.364 -66.349 1.00 96.75 185 ARG A N 1
ATOM 1365 C CA . ARG A 1 185 ? 40.598 11.783 -66.823 1.00 96.75 185 ARG A CA 1
ATOM 1366 C C . ARG A 1 185 ? 41.250 10.774 -67.764 1.00 96.75 185 ARG A C 1
ATOM 1368 O O . ARG A 1 185 ? 42.074 11.183 -68.567 1.00 96.75 185 ARG A O 1
ATOM 1375 N N . LEU A 1 186 ? 40.938 9.485 -67.638 1.00 96.81 186 LEU A N 1
ATOM 1376 C CA . LEU A 1 186 ? 41.475 8.436 -68.513 1.00 96.81 186 LEU A CA 1
ATOM 1377 C C . LEU A 1 186 ? 40.749 8.363 -69.864 1.00 96.81 186 LEU A C 1
ATOM 1379 O O . LEU A 1 186 ? 41.301 7.824 -70.816 1.00 96.81 186 LEU A O 1
ATOM 1383 N N . GLU A 1 187 ? 39.523 8.882 -69.938 1.00 95.12 187 GLU A N 1
ATOM 1384 C CA . GLU A 1 187 ? 38.698 8.902 -71.153 1.00 95.12 187 GLU A CA 1
ATOM 1385 C C . GLU A 1 187 ? 38.923 10.140 -72.052 1.00 95.12 187 GLU A C 1
ATOM 1387 O O . GLU A 1 187 ? 38.352 10.198 -73.142 1.00 95.12 187 GLU A O 1
ATOM 1392 N N . GLN A 1 188 ? 39.729 11.119 -71.615 1.00 86.38 188 GLN A N 1
ATOM 1393 C CA . GLN A 1 188 ? 40.085 12.345 -72.358 1.00 86.38 188 GLN A CA 1
ATOM 1394 C C . GLN A 1 188 ? 41.412 12.201 -73.104 1.00 86.38 188 GLN A C 1
ATOM 1396 O O . GLN A 1 188 ? 41.494 12.733 -74.235 1.00 86.38 188 GLN A O 1
#

Mean predicted aligned error: 16.93 Å

Foldseek 3Di:
DPPDDDLVVVVVVLVVVVVVLVVVLVVLVVVLVVLVVVVVVVVDDDDDDDDDDDDDDDDDDDDDDDDDDDDPDDPPPPPDPVVVVVVVNVVSVVVSVVSVVVSVVSVVVNVVSVVVSVVVVVVVVVVVVVVVVVVVVVVVVVVVVVVVVVVVVVVVVVVVVVVVVVVVVVVVVVVVVVVVVVVVVVVD

Organism: NCBI:txid1690

Solvent-accessible surface area (backbone atoms only — not comparable to full-atom values): 11322 Å² total; per-residue (Å²): 143,76,88,80,78,51,69,66,59,52,53,49,53,52,51,55,51,50,54,52,52,52,53,50,52,54,50,53,52,50,53,49,52,49,54,51,50,55,58,54,55,74,71,60,75,86,86,81,81,89,86,88,85,89,89,87,88,88,88,88,83,89,83,83,89,85,84,86,85,88,77,84,76,81,85,69,83,75,67,54,74,67,58,51,48,53,51,52,50,55,50,52,52,53,50,51,52,54,51,51,54,52,48,53,52,49,51,54,49,52,52,52,52,50,55,48,51,55,50,51,53,54,49,51,55,49,52,51,54,52,51,53,51,51,53,50,51,53,52,52,52,52,52,51,52,54,51,52,51,53,51,50,55,49,53,55,50,51,54,50,52,53,52,52,49,52,52,52,50,53,54,50,50,56,50,51,54,53,48,52,57,50,52,60,62,74,77,109